Protein AF-A0A392M7L7-F1 (afdb_monomer_lite)

Secondary structure (DSSP, 8-state):
-PPPHHHHHHHHHHHHHHHH----PPTT--HHHHTT---GGGS---------------------------------------------------S--S---HHHHHHHHHHHHHHHHHHHHSTTB-PPPSSS-HHHHTTT----S-TTTS---TTTT--GGGGTSPP---TT--S-HHHHHHHHHHHHHHHHHHHHSTT-TTSPPTT-------SS--HHHHHHHHHHTTTS-----PPPTTTTSEEEEEEEEEE-TT--S--BTT--EEEEETTEEEEE-PEEEE--TT-SEEEE-SB--TTSEEEEEEEEE--PSP-EEEEEEEETTEEEEEEEEEEEEE-TT-EEE---B------

Radius of gyration: 28.31 Å; chains: 1; bounding box: 65×75×75 Å

InterPro domains:
  IPR007034 Ribosome biogenesis protein BMS1/TSR1, C-terminal [PF04950] (126-357)
  IPR007034 Ribosome biogenesis protein BMS1/TSR1, C-terminal [SM01362] (125-359)
  IPR039761 Ribosome biogenesis protein Bms1/Tsr1 [PTHR12858] (2-357)

Sequence (359 aa):
TWPTENELEKAAEDRKQKKIRKRKLPAGTSEYQAAWIINESDEEVSDSDNEDGMVLDEGDEFPGQEGNKYLDLDGDGASLRLGDSEDETDNESMMEVDTMTREKIEDELKELKEAHAADVEYPDEVDTPLDVPARERFAKYRGLKSFRNSSWDPKESLPQDYAKIFAFNQKNAKIFAYDNFKRIQKHVLAKALELDEEGREDCIPVGSYARLHIKEVPSAAASKLCTLAKTAPVTACGLLKHESKISVLHFSVKKHETYDAPIKSKEELIFHVGFRQFVGRPTFSSEFINTDKNKMERFLHAGRFSVASIYAPISFPPLPTIVLKRVGEDATVAAVGSLKTVDPARIILKRVILTGYRL

Organism: NCBI:txid97028

Foldseek 3Di:
DDDDPVVVVVVVVVVVVVVVPPDPDPPQDDPVNVVPDDDPVPPDDDDDDDDDDDDDDDDDDDDDDDDDDDDDDDDDDDDDDDDDDPDDDPDDDPDDPPDDDPVNVVVVLVVQVVVVVCCVVPPQEDEDDPPDPPCVVCVVDDDDPDQFPDDDFLPGPDDPVQVQADQLDDDDDPDDSFVSLVVVLVVQVVVVVVVQPPDDPVDDHPPDDDDDDDPDDDPVNVVVVVVVVVVHPDDDDDDIPQLQTKFKWKWWKAWDPVAPGKAFQQDWKWKDWAPDIDIGGWFKWDDDPNGLETETGGIRDHPDIIITIDIDRDDRDATKMWIWDDDDPDTDGGITTGTDDGHSSRHYDYDHDYDDDDD

Structure (mmCIF, N/CA/C/O backbone):
data_AF-A0A392M7L7-F1
#
_entry.id   AF-A0A392M7L7-F1
#
loop_
_atom_site.group_PDB
_atom_site.id
_atom_site.type_symbol
_atom_site.label_atom_id
_atom_site.label_alt_id
_atom_site.label_comp_id
_atom_site.label_asym_id
_atom_site.label_entity_id
_atom_site.label_seq_id
_atom_site.pdbx_PDB_ins_code
_atom_site.Cartn_x
_atom_site.Cartn_y
_atom_site.Cartn_z
_atom_site.occupancy
_atom_site.B_iso_or_equiv
_atom_site.auth_seq_id
_atom_site.auth_comp_id
_atom_site.auth_asym_id
_atom_site.auth_atom_id
_atom_site.pdbx_PDB_model_num
ATOM 1 N N . THR A 1 1 ? 35.016 52.971 -24.044 1.00 48.88 1 THR A N 1
ATOM 2 C CA . THR A 1 1 ? 34.161 53.666 -25.028 1.00 48.88 1 THR A CA 1
ATOM 3 C C . THR A 1 1 ? 32.741 53.222 -24.773 1.00 48.88 1 THR A C 1
ATOM 5 O O . THR A 1 1 ? 32.532 52.035 -24.566 1.00 48.88 1 THR A O 1
ATOM 8 N N . TRP A 1 2 ? 31.806 54.159 -24.626 1.00 45.81 2 TRP A N 1
ATOM 9 C CA . TRP A 1 2 ? 30.401 53.820 -24.379 1.00 45.81 2 TRP A CA 1
ATOM 10 C C . TRP A 1 2 ? 29.779 53.228 -25.655 1.00 45.81 2 TRP A C 1
ATOM 12 O O . TRP A 1 2 ? 30.145 53.698 -26.735 1.00 45.81 2 TRP A O 1
ATOM 22 N N . PRO A 1 3 ? 28.895 52.216 -25.551 1.00 54.84 3 PRO A N 1
ATOM 23 C CA . PRO A 1 3 ? 28.207 51.649 -26.707 1.00 54.84 3 PRO A CA 1
ATOM 24 C C . PRO A 1 3 ? 27.442 52.731 -27.463 1.00 54.84 3 PRO A C 1
ATOM 26 O O . PRO A 1 3 ? 26.844 53.621 -26.852 1.00 54.84 3 PRO A O 1
ATOM 29 N N . THR A 1 4 ? 27.486 52.669 -28.790 1.00 72.19 4 THR A N 1
ATOM 30 C CA . THR A 1 4 ? 26.772 53.635 -29.632 1.00 72.19 4 THR A CA 1
ATOM 31 C C . THR A 1 4 ? 25.267 53.360 -29.621 1.00 72.19 4 THR A C 1
ATOM 33 O O . THR A 1 4 ? 24.831 52.227 -29.428 1.00 72.19 4 THR A O 1
ATOM 36 N N . GLU A 1 5 ? 24.454 54.397 -29.826 1.00 65.12 5 GLU A N 1
ATOM 37 C CA . GLU A 1 5 ? 22.982 54.326 -29.785 1.00 65.12 5 GLU A CA 1
ATOM 38 C C . GLU A 1 5 ? 22.427 53.241 -30.735 1.00 65.12 5 GLU A C 1
ATOM 40 O O . GLU A 1 5 ? 21.548 52.469 -30.360 1.00 65.12 5 GLU A O 1
ATOM 45 N N . ASN A 1 6 ? 23.078 53.050 -31.887 1.00 66.00 6 ASN A N 1
ATOM 46 C CA . ASN A 1 6 ? 22.763 51.991 -32.852 1.00 66.00 6 ASN A CA 1
ATOM 47 C C . ASN A 1 6 ? 23.078 50.560 -32.360 1.00 66.00 6 ASN A C 1
ATOM 49 O O . ASN A 1 6 ? 22.462 49.599 -32.819 1.00 66.00 6 ASN A O 1
ATOM 53 N N . GLU A 1 7 ? 24.046 50.377 -31.458 1.00 64.50 7 GLU A N 1
ATOM 54 C CA . GLU A 1 7 ? 24.378 49.064 -30.876 1.00 64.50 7 GLU A CA 1
ATOM 55 C C . GLU A 1 7 ? 23.404 48.694 -29.750 1.00 64.50 7 GLU A C 1
ATOM 57 O O . GLU A 1 7 ? 23.044 47.526 -29.593 1.00 64.50 7 GLU A O 1
ATOM 62 N N . LEU A 1 8 ? 22.917 49.696 -29.010 1.00 64.56 8 LEU A N 1
ATOM 63 C CA . LEU A 1 8 ? 21.862 49.536 -28.008 1.00 64.56 8 LEU A CA 1
ATOM 64 C C . LEU A 1 8 ? 20.507 49.219 -28.652 1.00 64.56 8 LEU A C 1
ATOM 66 O O . LEU A 1 8 ? 19.776 48.369 -28.140 1.00 64.56 8 LEU A O 1
ATOM 70 N N . GLU A 1 9 ? 20.192 49.842 -29.788 1.00 68.31 9 GLU A N 1
ATOM 71 C CA . GLU A 1 9 ? 18.976 49.540 -30.549 1.00 68.31 9 GLU A CA 1
ATOM 72 C C . GLU A 1 9 ? 19.000 48.128 -31.139 1.00 68.31 9 GLU A C 1
ATOM 74 O O . GLU A 1 9 ? 18.032 47.389 -30.955 1.00 68.31 9 GLU A O 1
ATOM 79 N N . LYS A 1 10 ? 20.123 47.685 -31.723 1.00 66.00 10 LYS A N 1
ATOM 80 C CA . LYS A 1 10 ? 20.267 46.293 -32.190 1.00 66.00 10 LYS A CA 1
ATOM 81 C C . LYS A 1 10 ? 20.131 45.277 -31.057 1.00 66.00 10 LYS A C 1
ATOM 83 O O . LYS A 1 10 ? 19.403 44.299 -31.195 1.00 66.00 10 LYS A O 1
ATOM 88 N N . ALA A 1 11 ? 20.747 45.533 -29.902 1.00 60.03 11 ALA A N 1
ATOM 89 C CA . ALA A 1 11 ? 20.602 44.658 -28.740 1.00 60.03 11 ALA A CA 1
ATOM 90 C C . ALA A 1 11 ? 19.154 44.628 -28.206 1.00 60.03 11 ALA A C 1
ATOM 92 O O . ALA A 1 11 ? 18.680 43.591 -27.734 1.00 60.03 11 ALA A O 1
ATOM 93 N N . ALA A 1 12 ? 18.426 45.747 -28.288 1.00 65.31 12 ALA A N 1
ATOM 94 C CA . ALA A 1 12 ? 17.014 45.818 -27.921 1.00 65.31 12 ALA A CA 1
ATOM 95 C C . ALA A 1 12 ? 16.108 45.086 -28.928 1.00 65.31 12 ALA A C 1
ATOM 97 O O . ALA A 1 12 ? 15.133 44.447 -28.516 1.00 65.31 12 ALA A O 1
ATOM 98 N N . GLU A 1 13 ? 16.432 45.134 -30.221 1.00 60.62 13 GLU A N 1
ATOM 99 C CA . GLU A 1 13 ? 15.756 44.380 -31.281 1.00 60.62 13 GLU A CA 1
ATOM 100 C C . GLU A 1 13 ? 15.998 42.872 -31.154 1.00 60.62 13 GLU A C 1
ATOM 102 O O . GLU A 1 13 ? 15.030 42.109 -31.176 1.00 60.62 13 GLU A O 1
ATOM 107 N N . ASP A 1 14 ? 17.225 42.438 -30.867 1.00 58.38 14 ASP A N 1
ATOM 108 C CA . ASP A 1 14 ? 17.555 41.029 -30.606 1.00 58.38 14 ASP A CA 1
ATOM 109 C C . ASP A 1 14 ? 16.846 40.504 -29.348 1.00 58.38 14 ASP A C 1
ATOM 111 O O . ASP A 1 14 ? 16.335 39.378 -29.305 1.00 58.38 14 ASP A O 1
ATOM 115 N N . ARG A 1 15 ? 16.729 41.343 -28.310 1.00 54.50 15 ARG A N 1
ATOM 116 C CA . ARG A 1 15 ? 15.992 41.019 -27.078 1.00 54.50 15 ARG A CA 1
ATOM 117 C C . ARG A 1 15 ? 14.476 40.969 -27.312 1.00 54.50 15 ARG A C 1
ATOM 119 O O . ARG A 1 15 ? 13.785 40.191 -26.649 1.00 54.50 15 ARG A O 1
ATOM 126 N N . LYS A 1 16 ? 13.947 41.746 -28.266 1.00 54.78 16 LYS A N 1
ATOM 127 C CA . LYS A 1 16 ? 12.549 41.667 -28.729 1.00 54.78 16 LYS A CA 1
ATOM 128 C C . LYS A 1 16 ? 12.307 40.431 -29.599 1.00 54.78 16 LYS A C 1
ATOM 130 O O . LYS A 1 16 ? 11.315 39.745 -29.371 1.00 54.78 16 LYS A O 1
ATOM 135 N N . GLN A 1 17 ? 13.213 40.079 -30.510 1.00 49.31 17 GLN A N 1
ATOM 136 C CA . GLN A 1 17 ? 13.107 38.860 -31.322 1.00 49.31 17 GLN A CA 1
ATOM 137 C C . GLN A 1 17 ? 13.165 37.589 -30.461 1.00 49.31 17 GLN A C 1
ATOM 139 O O . GLN A 1 17 ? 12.336 36.693 -30.639 1.00 49.31 17 GLN A O 1
ATOM 144 N N . LYS A 1 18 ? 14.032 37.553 -29.437 1.00 52.06 18 LYS A N 1
ATOM 145 C CA . LYS A 1 18 ? 14.045 36.482 -28.421 1.00 52.06 18 LYS A CA 1
ATOM 146 C C . LYS A 1 18 ? 12.736 36.392 -27.620 1.00 52.06 18 LYS A C 1
ATOM 148 O O . LYS A 1 18 ? 12.330 35.293 -27.259 1.00 52.06 18 LYS A O 1
ATOM 153 N N . LYS A 1 19 ? 12.034 37.512 -27.383 1.00 46.69 19 LYS A N 1
ATOM 154 C CA . LYS A 1 19 ? 10.709 37.538 -26.722 1.00 46.69 19 LYS A CA 1
ATOM 155 C C . LYS A 1 19 ? 9.544 37.119 -27.633 1.00 46.69 19 LYS A C 1
ATOM 157 O O . LYS A 1 19 ? 8.517 36.679 -27.117 1.00 46.69 19 LYS A O 1
ATOM 162 N N . ILE A 1 20 ? 9.672 37.257 -28.957 1.00 44.16 20 ILE A N 1
ATOM 163 C CA . ILE A 1 20 ? 8.600 36.955 -29.928 1.00 44.16 20 ILE A CA 1
ATOM 164 C C . ILE A 1 20 ? 8.493 35.450 -30.223 1.00 44.16 20 ILE A C 1
ATOM 166 O O . ILE A 1 20 ? 7.400 34.964 -30.514 1.00 44.16 20 ILE A O 1
ATOM 170 N N . ARG A 1 21 ? 9.567 34.669 -30.054 1.00 46.50 21 ARG A N 1
ATOM 171 C CA . ARG A 1 21 ? 9.521 33.198 -30.155 1.00 46.50 21 ARG A CA 1
ATOM 172 C C . ARG A 1 21 ? 8.912 32.560 -28.894 1.00 46.50 21 ARG A C 1
ATOM 174 O O . ARG A 1 21 ? 9.563 31.801 -28.183 1.00 46.50 21 ARG A O 1
ATOM 181 N N . LYS A 1 22 ? 7.643 32.856 -28.593 1.00 48.59 22 LYS A N 1
ATOM 182 C CA . LYS A 1 22 ? 6.887 32.118 -27.570 1.00 48.59 22 LYS A CA 1
ATOM 183 C C . LYS A 1 22 ? 6.624 30.699 -28.080 1.00 48.59 22 LYS A C 1
ATOM 185 O O . LYS A 1 22 ? 5.824 30.492 -28.990 1.00 48.59 22 LYS A O 1
ATOM 190 N N . ARG A 1 23 ? 7.337 29.732 -27.499 1.00 59.12 23 ARG A N 1
ATOM 191 C CA . ARG A 1 23 ? 7.204 28.296 -27.774 1.00 59.12 23 ARG A CA 1
ATOM 192 C C . ARG A 1 23 ? 5.778 27.845 -27.432 1.00 59.12 23 ARG A C 1
ATOM 194 O O . ARG A 1 23 ? 5.319 28.065 -26.314 1.00 59.12 23 ARG A O 1
ATOM 201 N N . LYS A 1 24 ? 5.069 27.219 -28.378 1.00 54.34 24 LYS A N 1
ATOM 202 C CA . LYS A 1 24 ? 3.811 26.514 -28.084 1.00 54.34 24 LYS A CA 1
ATOM 203 C C . LYS A 1 24 ? 4.166 25.188 -27.421 1.00 54.34 24 LYS A C 1
ATOM 205 O O . LYS A 1 24 ? 4.469 24.217 -28.104 1.00 54.34 24 LYS A O 1
ATOM 210 N N . LEU A 1 25 ? 4.191 25.188 -26.096 1.00 62.94 25 LEU A N 1
ATOM 211 C CA . LEU A 1 25 ? 4.424 23.994 -25.296 1.00 62.94 25 LEU A CA 1
ATOM 212 C C . LEU A 1 25 ? 3.076 23.400 -24.854 1.00 62.94 25 LEU A C 1
ATOM 214 O O . LEU A 1 25 ? 2.139 24.161 -24.593 1.00 62.94 25 LEU A O 1
ATOM 218 N N . PRO A 1 26 ? 2.944 22.065 -24.780 1.00 69.19 26 PRO A N 1
ATOM 219 C CA . PRO A 1 26 ? 1.741 21.429 -24.254 1.00 69.19 26 PRO A CA 1
ATOM 220 C C . PRO A 1 26 ? 1.508 21.825 -22.789 1.00 69.19 26 PRO A C 1
ATOM 222 O O . PRO A 1 26 ? 2.457 21.986 -22.017 1.00 69.19 26 PRO A O 1
ATOM 225 N N . ALA A 1 27 ? 0.242 21.992 -22.400 1.00 61.66 27 ALA A N 1
ATOM 226 C CA . ALA A 1 27 ? -0.122 22.441 -21.057 1.00 61.66 27 ALA A CA 1
ATOM 227 C C . ALA A 1 27 ? 0.464 21.510 -19.977 1.00 61.66 27 ALA A C 1
ATOM 229 O O . ALA A 1 27 ? 0.294 20.295 -20.040 1.00 61.66 27 ALA A O 1
ATOM 230 N N . GLY A 1 28 ? 1.150 22.088 -18.985 1.00 70.69 28 GLY A N 1
ATOM 231 C CA . GLY A 1 28 ? 1.755 21.345 -17.872 1.00 70.69 28 GLY A CA 1
ATOM 232 C C . GLY A 1 28 ? 3.233 20.972 -18.036 1.00 70.69 28 GLY A C 1
ATOM 233 O O . GLY A 1 28 ? 3.742 20.217 -17.211 1.00 70.69 28 GLY A O 1
ATOM 234 N N . THR A 1 29 ? 3.935 21.491 -19.050 1.00 74.31 29 THR A N 1
ATOM 235 C CA . THR A 1 29 ? 5.387 21.281 -19.190 1.00 74.31 29 THR A CA 1
ATOM 236 C C . THR A 1 29 ? 6.195 22.183 -18.250 1.00 74.31 29 THR A C 1
ATOM 238 O O . THR A 1 29 ? 5.968 23.391 -18.190 1.00 74.31 29 THR A O 1
ATOM 241 N N . SER A 1 30 ? 7.147 21.603 -17.511 1.00 67.00 30 SER A N 1
ATOM 242 C CA . SER A 1 30 ? 8.070 22.347 -16.637 1.00 67.00 30 SER A CA 1
ATOM 243 C C . SER A 1 30 ? 9.198 23.024 -17.432 1.00 67.00 30 SER A C 1
ATOM 245 O O . SER A 1 30 ? 9.521 22.607 -18.544 1.00 67.00 30 SER A O 1
ATOM 247 N N . GLU A 1 31 ? 9.837 24.063 -16.873 1.00 59.41 31 GLU A N 1
ATOM 248 C CA . GLU A 1 31 ? 10.917 24.815 -17.552 1.00 59.41 31 GLU A CA 1
ATOM 249 C C . GLU A 1 31 ? 12.078 23.916 -18.001 1.00 59.41 31 GLU A C 1
ATOM 251 O O . GLU A 1 31 ? 12.659 24.117 -19.066 1.00 59.41 31 GLU A O 1
ATOM 256 N N . TYR A 1 32 ? 12.370 22.868 -17.228 1.00 54.34 32 TYR A N 1
ATOM 257 C CA . TYR A 1 32 ? 13.373 21.877 -17.594 1.00 54.34 32 TYR A CA 1
ATOM 258 C C . TYR A 1 32 ? 12.916 21.005 -18.770 1.00 54.34 32 TYR A C 1
ATOM 260 O O . TYR A 1 32 ? 13.699 20.762 -19.678 1.00 54.34 32 TYR A O 1
ATOM 268 N N . GLN A 1 33 ? 11.651 20.572 -18.812 1.00 56.44 33 GLN A N 1
ATOM 269 C CA . GLN A 1 33 ? 11.105 19.814 -19.950 1.00 56.44 33 GLN A CA 1
ATOM 270 C C . GLN A 1 33 ? 11.115 20.648 -21.237 1.00 56.44 33 GLN A C 1
ATOM 272 O O . GLN A 1 33 ? 11.433 20.138 -22.309 1.00 56.44 33 GLN A O 1
ATOM 277 N N . ALA A 1 34 ? 10.853 21.949 -21.116 1.00 75.81 34 ALA A N 1
ATOM 278 C CA . ALA A 1 34 ? 10.911 22.891 -22.226 1.00 75.81 34 ALA A CA 1
ATOM 279 C C . ALA A 1 34 ? 12.323 23.069 -22.816 1.00 75.81 34 ALA A C 1
ATOM 281 O O . ALA A 1 34 ? 12.444 23.509 -23.960 1.00 75.81 34 ALA A O 1
ATOM 282 N N . ALA A 1 35 ? 13.380 22.740 -22.064 1.00 69.00 35 ALA A N 1
ATOM 283 C CA . ALA A 1 35 ? 14.766 22.839 -22.522 1.00 69.00 35 ALA A CA 1
ATOM 284 C C . ALA A 1 35 ? 15.194 21.684 -23.449 1.00 69.00 35 ALA A C 1
ATOM 286 O O . ALA A 1 35 ? 16.170 21.830 -24.175 1.00 69.00 35 ALA A O 1
ATOM 287 N N . TRP A 1 36 ? 14.464 20.562 -23.452 1.00 57.53 36 TRP A N 1
ATOM 288 C CA . TRP A 1 36 ? 14.792 19.369 -24.250 1.00 57.53 36 TRP A CA 1
ATOM 289 C C . TRP A 1 36 ? 13.949 19.217 -25.524 1.00 57.53 36 TRP A C 1
ATOM 291 O O . TRP A 1 36 ? 14.221 18.337 -26.338 1.00 57.53 36 TRP A O 1
ATOM 301 N N . ILE A 1 37 ? 12.926 20.054 -25.711 1.00 65.88 37 ILE A N 1
ATOM 302 C CA . ILE A 1 37 ? 12.112 20.067 -26.930 1.00 65.88 37 ILE A CA 1
ATOM 303 C C . ILE A 1 37 ? 12.824 20.955 -27.956 1.00 65.88 37 ILE A C 1
ATOM 305 O O . ILE A 1 37 ? 12.689 22.178 -27.925 1.00 65.88 37 ILE A O 1
ATOM 309 N N . ILE A 1 38 ? 13.607 20.327 -28.832 1.00 50.44 38 ILE A N 1
ATOM 310 C CA . ILE A 1 38 ? 14.283 20.975 -29.963 1.00 50.44 38 ILE A CA 1
ATOM 311 C C . ILE A 1 38 ? 13.301 20.994 -31.142 1.00 50.44 38 ILE A C 1
ATOM 313 O O . ILE A 1 38 ? 12.819 19.939 -31.557 1.00 50.44 38 ILE A O 1
ATOM 317 N N . ASN A 1 39 ? 12.985 22.179 -31.668 1.00 47.97 39 ASN A N 1
ATOM 318 C CA . ASN A 1 39 ? 12.252 22.321 -32.932 1.00 47.97 39 ASN A CA 1
ATOM 319 C C . ASN A 1 39 ? 13.252 22.467 -34.090 1.00 47.97 39 ASN A C 1
ATOM 321 O O . ASN A 1 39 ? 14.328 23.020 -33.893 1.00 47.97 39 ASN A O 1
ATOM 325 N N . GLU A 1 40 ? 12.867 22.078 -35.310 1.00 41.78 40 GLU A N 1
ATOM 326 C CA . GLU A 1 40 ? 13.677 22.188 -36.549 1.00 41.78 40 GLU A CA 1
ATOM 327 C C . GLU A 1 40 ? 14.198 23.612 -36.860 1.00 41.78 40 GLU A C 1
ATOM 329 O O . GLU A 1 40 ? 15.028 23.797 -37.740 1.00 41.78 40 GLU A O 1
ATOM 334 N N . SER A 1 41 ? 13.752 24.641 -36.132 1.00 43.66 41 SER A N 1
ATOM 335 C CA . SER A 1 41 ? 14.260 26.016 -36.226 1.00 43.66 41 SER A CA 1
ATOM 336 C C . SER A 1 41 ? 15.486 26.319 -35.348 1.00 43.66 41 SER A C 1
ATOM 338 O O . SER A 1 41 ? 15.917 27.473 -35.315 1.00 43.66 41 SER A O 1
ATOM 340 N N . ASP A 1 42 ? 15.985 25.341 -34.586 1.00 47.00 42 ASP A N 1
ATOM 341 C CA . ASP A 1 42 ? 17.114 25.488 -33.651 1.00 47.00 42 ASP A CA 1
ATOM 342 C C . ASP A 1 42 ? 18.458 24.981 -34.233 1.00 47.00 42 ASP A C 1
ATOM 344 O O . ASP A 1 42 ? 19.450 24.929 -33.513 1.00 47.00 42 ASP A O 1
ATOM 348 N N . GLU A 1 43 ? 18.537 24.656 -35.533 1.00 38.81 43 GLU A N 1
ATOM 349 C CA . GLU A 1 43 ? 19.782 24.191 -36.186 1.00 38.81 43 GLU A CA 1
ATOM 350 C C . GLU A 1 43 ? 20.829 25.290 -36.474 1.00 38.81 43 GLU A C 1
ATOM 352 O O . GLU A 1 43 ? 21.912 24.992 -36.970 1.00 38.81 43 GLU A O 1
ATOM 357 N N . GLU A 1 44 ? 20.580 26.553 -36.119 1.00 40.44 44 GLU A N 1
ATOM 358 C CA . GLU A 1 44 ? 21.534 27.642 -36.366 1.00 40.44 44 GLU A CA 1
ATOM 359 C C . GLU A 1 44 ? 21.859 28.446 -35.103 1.00 40.44 44 GLU A C 1
ATOM 361 O O . GLU A 1 44 ? 21.492 29.614 -34.994 1.00 40.44 44 GLU A O 1
ATOM 366 N N . VAL A 1 45 ? 22.594 27.867 -34.146 1.00 37.09 45 VAL A N 1
ATOM 367 C CA . VAL A 1 45 ? 23.399 28.700 -33.234 1.00 37.09 45 VAL A CA 1
ATOM 368 C C . VAL A 1 45 ? 24.718 28.016 -32.871 1.00 37.09 45 VAL A C 1
ATOM 370 O O . VAL A 1 45 ? 24.754 27.010 -32.172 1.00 37.09 45 VAL A O 1
ATOM 373 N N . SER A 1 46 ? 25.799 28.610 -33.374 1.00 31.56 46 SER A N 1
ATOM 374 C CA . SER A 1 46 ? 27.203 28.346 -33.049 1.00 31.56 46 SER A CA 1
ATOM 375 C C . SER A 1 46 ? 27.492 28.467 -31.549 1.00 31.56 46 SER A C 1
ATOM 377 O O . SER A 1 46 ? 27.068 29.437 -30.919 1.00 31.56 46 SER A O 1
ATOM 379 N N . ASP A 1 47 ? 28.306 27.542 -31.031 1.00 36.97 47 ASP A N 1
ATOM 380 C CA . ASP A 1 47 ? 28.945 27.594 -29.711 1.00 36.97 47 ASP A CA 1
ATOM 381 C C . ASP A 1 47 ? 29.724 28.904 -29.506 1.00 36.97 47 ASP A C 1
ATOM 383 O O . ASP A 1 47 ? 30.562 29.283 -30.328 1.00 36.97 47 ASP A O 1
ATOM 387 N N . SER A 1 48 ? 29.483 29.563 -28.372 1.00 29.09 48 SER A N 1
ATOM 388 C CA . SER A 1 48 ? 30.456 30.435 -27.712 1.00 29.09 48 SER A CA 1
ATOM 389 C C . SER A 1 48 ? 30.119 30.518 -26.227 1.00 29.09 48 SER A C 1
ATOM 391 O O . SER A 1 48 ? 29.122 31.127 -25.836 1.00 29.09 48 SER A O 1
ATOM 393 N N . ASP A 1 49 ? 30.992 29.931 -25.415 1.00 33.59 49 ASP A N 1
ATOM 394 C CA . ASP A 1 49 ? 31.050 30.088 -23.965 1.00 33.59 49 ASP A CA 1
ATOM 395 C C . ASP A 1 49 ? 31.149 31.570 -23.559 1.00 33.59 49 ASP A C 1
ATOM 397 O O . ASP A 1 49 ? 31.861 32.339 -24.212 1.00 33.59 49 ASP A O 1
ATOM 401 N N . ASN A 1 50 ? 30.468 31.963 -22.471 1.00 30.47 50 ASN A N 1
ATOM 402 C CA . ASN A 1 50 ? 30.997 32.893 -21.463 1.00 30.47 50 ASN A CA 1
ATOM 403 C C . ASN A 1 50 ? 30.127 32.965 -20.192 1.00 30.47 50 ASN A C 1
ATOM 405 O O . ASN A 1 50 ? 28.903 32.843 -20.224 1.00 30.47 50 ASN A O 1
ATOM 409 N N . GLU A 1 51 ? 30.842 33.159 -19.086 1.00 30.50 51 GLU A N 1
ATOM 410 C CA . GLU A 1 51 ? 30.489 33.038 -17.670 1.00 30.50 51 GLU A CA 1
ATOM 411 C C . GLU A 1 51 ? 29.546 34.125 -17.098 1.00 30.50 51 GLU A C 1
ATOM 413 O O . GLU A 1 51 ? 29.540 35.271 -17.540 1.00 30.50 51 GLU A O 1
ATOM 418 N N . ASP A 1 52 ? 28.815 33.712 -16.051 1.00 30.64 52 ASP A N 1
ATOM 419 C CA . ASP A 1 52 ? 28.375 34.404 -14.823 1.00 30.64 52 ASP A CA 1
ATOM 420 C C . ASP A 1 52 ? 27.717 35.805 -14.809 1.00 30.64 52 ASP A C 1
ATOM 422 O O . ASP A 1 52 ? 28.234 36.809 -15.291 1.00 30.64 52 ASP A O 1
ATOM 426 N N . GLY A 1 53 ? 26.621 35.897 -14.031 1.00 28.48 53 GLY A N 1
ATOM 427 C CA . GLY A 1 53 ? 26.126 37.160 -13.463 1.00 28.48 53 GLY A CA 1
ATOM 428 C C . GLY A 1 53 ? 24.679 37.136 -12.947 1.00 28.48 53 GLY A C 1
ATOM 429 O O . GLY A 1 53 ? 23.764 37.544 -13.655 1.00 28.48 53 GLY A O 1
ATOM 430 N N . MET A 1 54 ? 24.460 36.705 -11.698 1.00 37.38 54 MET A N 1
ATOM 431 C CA . MET A 1 54 ? 23.186 36.866 -10.969 1.00 37.38 54 MET A CA 1
ATOM 432 C C . MET A 1 54 ? 22.895 38.336 -10.616 1.00 37.38 54 MET A C 1
ATOM 434 O O . MET A 1 54 ? 23.750 38.956 -9.991 1.00 37.38 54 MET A O 1
ATOM 438 N N . VAL A 1 55 ? 21.667 38.833 -10.848 1.00 31.22 55 VAL A N 1
ATOM 439 C CA . VAL A 1 55 ? 21.035 39.917 -10.055 1.00 31.22 55 VAL A CA 1
ATOM 440 C C . VAL A 1 55 ? 19.503 39.755 -10.046 1.00 31.22 55 VAL A C 1
ATOM 442 O O . VAL A 1 55 ? 18.903 39.403 -11.060 1.00 31.22 55 VAL A O 1
ATOM 445 N N . LEU A 1 56 ? 18.902 39.990 -8.877 1.00 27.88 56 LEU A N 1
ATOM 446 C CA . LEU A 1 56 ? 17.477 39.898 -8.541 1.00 27.88 56 LEU A CA 1
ATOM 447 C C . LEU A 1 56 ? 16.682 41.182 -8.883 1.00 27.88 56 LEU A C 1
ATOM 449 O O . LEU A 1 56 ? 17.218 42.281 -8.781 1.00 27.88 56 LEU A O 1
ATOM 453 N N . ASP A 1 57 ? 15.382 40.976 -9.124 1.00 28.42 57 ASP A N 1
ATOM 454 C CA . ASP A 1 57 ? 14.222 41.666 -8.512 1.00 28.42 57 ASP A CA 1
ATOM 455 C C . ASP A 1 57 ? 13.276 42.575 -9.336 1.00 28.42 57 ASP A C 1
ATOM 457 O O . ASP A 1 57 ? 13.684 43.382 -10.166 1.00 28.42 57 ASP A O 1
ATOM 461 N N . GLU A 1 58 ? 11.998 42.395 -8.965 1.00 27.66 58 GLU A N 1
ATOM 462 C CA . GLU A 1 58 ? 10.808 43.263 -8.967 1.00 27.66 58 GLU A CA 1
ATOM 463 C C . GLU A 1 58 ? 10.079 43.701 -10.257 1.00 27.66 58 GLU A C 1
ATOM 465 O O . GLU A 1 58 ? 10.621 44.353 -11.148 1.00 27.66 58 GLU A O 1
ATOM 470 N N . GLY A 1 59 ? 8.757 43.440 -10.266 1.00 26.03 59 GLY A N 1
ATOM 471 C CA . GLY A 1 59 ? 7.769 44.206 -11.039 1.00 26.03 59 GLY A CA 1
ATOM 472 C C . GLY A 1 59 ? 6.647 43.387 -11.682 1.00 26.03 59 GLY A C 1
ATOM 473 O O . GLY A 1 59 ? 6.650 43.194 -12.895 1.00 26.03 59 GLY A O 1
ATOM 474 N N . ASP A 1 60 ? 5.686 42.932 -10.875 1.00 29.39 60 ASP A N 1
ATOM 475 C CA . ASP A 1 60 ? 4.377 42.430 -11.317 1.00 29.39 60 ASP A CA 1
ATOM 476 C C . ASP A 1 60 ? 3.557 43.555 -11.977 1.00 29.39 60 ASP A C 1
ATOM 478 O O . ASP A 1 60 ? 3.384 44.611 -11.372 1.00 29.39 60 ASP A O 1
ATOM 482 N N . GLU A 1 61 ? 2.974 43.313 -13.158 1.00 25.11 61 GLU A N 1
ATOM 483 C CA . GLU A 1 61 ? 1.768 44.031 -13.600 1.00 25.11 61 GLU A CA 1
ATOM 484 C C . GLU A 1 61 ? 1.004 43.241 -14.683 1.00 25.11 61 GLU A C 1
ATOM 486 O O . GLU A 1 61 ? 1.418 43.121 -15.838 1.00 25.11 61 GLU A O 1
ATOM 491 N N . PHE A 1 62 ? -0.142 42.680 -14.286 1.00 28.27 62 PHE A N 1
ATOM 492 C CA . PHE A 1 62 ? -1.186 42.164 -15.174 1.00 28.27 62 PHE A CA 1
ATOM 493 C C . PHE A 1 62 ? -2.089 43.314 -15.642 1.00 28.27 62 PHE A C 1
ATOM 495 O O . PHE A 1 62 ? -2.464 44.167 -14.837 1.00 28.27 62 PHE A O 1
ATOM 502 N N . PRO A 1 63 ? -2.611 43.233 -16.876 1.00 30.42 63 PRO A N 1
ATOM 503 C CA . PRO A 1 63 ? -4.050 43.425 -17.023 1.00 30.42 63 PRO A CA 1
ATOM 504 C C . PRO A 1 63 ? -4.684 42.326 -17.883 1.00 30.42 63 PRO A C 1
ATOM 506 O O . PRO A 1 63 ? -4.126 41.873 -18.883 1.00 30.42 63 PRO A O 1
ATOM 509 N N . GLY A 1 64 ? -5.859 41.869 -17.448 1.00 25.81 64 GLY A N 1
ATOM 510 C CA . GLY A 1 64 ? -6.625 40.817 -18.105 1.00 25.81 64 GLY A CA 1
ATOM 511 C C . GLY A 1 64 ? -7.524 41.313 -19.233 1.00 25.81 64 GLY A C 1
ATOM 512 O O . GLY A 1 64 ? -7.758 42.509 -19.370 1.00 25.81 64 GLY A O 1
ATOM 513 N N . GLN A 1 65 ? -8.091 40.365 -19.985 1.00 27.80 65 GLN A N 1
ATOM 514 C CA . GLN A 1 65 ? -9.443 40.494 -20.525 1.00 27.80 65 GLN A CA 1
ATOM 515 C C . GLN A 1 65 ? -10.027 39.137 -20.946 1.00 27.80 65 GLN A C 1
ATOM 517 O O . GLN A 1 65 ? -9.328 38.253 -21.435 1.00 27.80 65 GLN A O 1
ATOM 522 N N . GLU A 1 66 ? -11.325 39.015 -20.690 1.00 26.61 66 GLU A N 1
ATOM 523 C CA . GLU A 1 66 ? -12.227 37.875 -20.850 1.00 26.61 66 GLU A CA 1
ATOM 524 C C . GLU A 1 66 ? -12.468 37.449 -22.310 1.00 26.61 66 GLU A C 1
ATOM 526 O O . GLU A 1 66 ? -12.323 38.240 -23.241 1.00 26.61 66 GLU A O 1
ATOM 531 N N . GLY A 1 67 ? -12.951 36.215 -22.503 1.00 25.55 67 GLY A N 1
ATOM 532 C CA . GLY A 1 67 ? -13.457 35.764 -23.801 1.00 25.55 67 GLY A CA 1
ATOM 533 C C . GLY A 1 67 ? -13.939 34.315 -23.824 1.00 25.55 67 GLY A C 1
ATOM 534 O O . GLY A 1 67 ? -13.304 33.458 -24.426 1.00 25.55 67 GLY A O 1
ATOM 535 N N . ASN A 1 68 ? -15.067 34.049 -23.168 1.00 27.19 68 ASN A N 1
ATOM 536 C CA . ASN A 1 68 ? -15.784 32.772 -23.165 1.00 27.19 68 ASN A CA 1
ATOM 537 C C . ASN A 1 68 ? -16.496 32.539 -24.518 1.00 27.19 68 ASN A C 1
ATOM 539 O O . ASN A 1 68 ? -17.253 33.413 -24.942 1.00 27.19 68 ASN A O 1
ATOM 543 N N . LYS A 1 69 ? -16.318 31.382 -25.176 1.00 26.05 69 LYS A N 1
ATOM 544 C CA . LYS A 1 69 ? -17.194 30.930 -26.279 1.00 26.05 69 LYS A CA 1
ATOM 545 C C . LYS A 1 69 ? -17.285 29.399 -26.353 1.00 26.05 69 LYS A C 1
ATOM 547 O O . LYS A 1 69 ? -16.338 28.728 -26.745 1.00 26.05 69 LYS A O 1
ATOM 552 N N . TYR A 1 70 ? -18.467 28.910 -25.983 1.00 27.20 70 TYR A N 1
ATOM 553 C CA . TYR A 1 70 ? -19.034 27.600 -26.308 1.00 27.20 70 TYR A CA 1
ATOM 554 C C . TYR A 1 70 ? -19.276 27.473 -27.817 1.00 27.20 70 TYR A C 1
ATOM 556 O O . TYR A 1 70 ? -19.711 28.452 -28.424 1.00 27.20 70 TYR A O 1
ATOM 564 N N . LEU A 1 71 ? -19.086 26.275 -28.377 1.00 27.86 71 LEU A N 1
ATOM 565 C CA . LEU A 1 71 ? -19.740 25.811 -29.605 1.00 27.86 71 LEU A CA 1
ATOM 566 C C . LEU A 1 71 ? -19.870 24.277 -29.566 1.00 27.86 71 LEU A C 1
ATOM 568 O O . LEU A 1 71 ? -18.873 23.563 -29.659 1.00 27.86 71 LEU A O 1
ATOM 572 N N . ASP A 1 72 ? -21.115 23.827 -29.414 1.00 25.48 72 ASP A N 1
ATOM 573 C CA . ASP A 1 72 ? -21.627 22.487 -29.722 1.00 25.48 72 ASP A CA 1
ATOM 574 C C . ASP A 1 72 ? -21.590 22.230 -31.236 1.00 25.48 72 ASP A C 1
ATOM 576 O O . ASP A 1 72 ? -21.878 23.159 -31.989 1.00 25.48 72 ASP A O 1
ATOM 580 N N . LEU A 1 73 ? -21.335 20.989 -31.674 1.00 28.70 73 LEU A N 1
ATOM 581 C CA . LEU A 1 73 ? -21.762 20.456 -32.980 1.00 28.70 73 LEU A CA 1
ATOM 582 C C . LEU A 1 73 ? -21.798 18.909 -32.953 1.00 28.70 73 LEU A C 1
ATOM 584 O O . LEU A 1 73 ? -20.764 18.257 -32.817 1.00 28.70 73 LEU A O 1
ATOM 588 N N . ASP A 1 74 ? -23.008 18.363 -33.105 1.00 26.66 74 ASP A N 1
ATOM 589 C CA . ASP A 1 74 ? -23.363 16.952 -33.337 1.00 26.66 74 ASP A CA 1
ATOM 590 C C . ASP A 1 74 ? -22.984 16.455 -34.751 1.00 26.66 74 ASP A C 1
ATOM 592 O O . ASP A 1 74 ? -22.982 17.245 -35.700 1.00 26.66 74 ASP A O 1
ATOM 596 N N . GLY A 1 75 ? -22.803 15.131 -34.927 1.00 27.55 75 GLY A N 1
ATOM 597 C CA . GLY A 1 75 ? -22.918 14.492 -36.254 1.00 27.55 75 GLY A CA 1
ATOM 598 C C . GLY A 1 75 ? -22.254 13.120 -36.487 1.00 27.55 75 GLY A C 1
ATOM 599 O O . GLY A 1 75 ? -21.221 13.064 -37.138 1.00 27.55 75 GLY A O 1
ATOM 600 N N . ASP A 1 76 ? -22.894 12.054 -35.989 1.00 26.62 76 ASP A N 1
ATOM 601 C CA . ASP A 1 76 ? -23.183 10.723 -36.592 1.00 26.62 76 ASP A CA 1
ATOM 602 C C . ASP A 1 76 ? -22.170 9.929 -37.480 1.00 26.62 76 ASP A C 1
ATOM 604 O O . ASP A 1 76 ? -21.692 10.405 -38.506 1.00 26.62 76 ASP A O 1
ATOM 608 N N . GLY A 1 77 ? -22.028 8.621 -37.176 1.00 27.16 77 GLY A N 1
ATOM 609 C CA . GLY A 1 77 ? -22.104 7.554 -38.196 1.00 27.16 77 GLY A CA 1
ATOM 610 C C . GLY A 1 77 ? -20.864 6.713 -38.585 1.00 27.16 77 GLY A C 1
ATOM 611 O O . GLY A 1 77 ? -20.142 7.066 -39.508 1.00 27.16 77 GLY A O 1
ATOM 612 N N . ALA A 1 78 ? -20.800 5.483 -38.037 1.00 25.98 78 ALA A N 1
ATOM 613 C CA . ALA A 1 78 ? -20.348 4.208 -38.659 1.00 25.98 78 ALA A CA 1
ATOM 614 C C . ALA A 1 78 ? -18.878 3.681 -38.553 1.00 25.98 78 ALA A C 1
ATOM 616 O O . ALA A 1 78 ? -18.002 4.011 -39.338 1.00 25.98 78 ALA A O 1
ATOM 617 N N . SER A 1 79 ? -18.703 2.688 -37.658 1.00 27.11 79 SER A N 1
ATOM 618 C CA . SER A 1 79 ? -18.222 1.291 -37.864 1.00 27.11 79 SER A CA 1
ATOM 619 C C . SER A 1 79 ? -16.973 0.961 -38.729 1.00 27.11 79 SER A C 1
ATOM 621 O O . SER A 1 79 ? -17.069 0.941 -39.952 1.00 27.11 79 SER A O 1
ATOM 623 N N . LEU A 1 80 ? -15.865 0.513 -38.091 1.00 26.30 80 LEU A N 1
ATOM 624 C CA . LEU A 1 80 ? -15.253 -0.851 -38.158 1.00 26.30 80 LEU A CA 1
ATOM 625 C C . LEU A 1 80 ? -13.730 -0.893 -37.809 1.00 26.30 80 LEU A C 1
ATOM 627 O O . LEU A 1 80 ? -12.897 -0.495 -38.609 1.00 26.30 80 LEU A O 1
ATOM 631 N N . ARG A 1 81 ? -13.418 -1.552 -36.674 1.00 27.45 81 ARG A N 1
ATOM 632 C CA . ARG A 1 81 ? -12.332 -2.533 -36.371 1.00 27.45 81 ARG A CA 1
ATOM 633 C C . ARG A 1 81 ? -10.815 -2.189 -36.351 1.00 27.45 81 ARG A C 1
ATOM 635 O O . ARG A 1 81 ? -10.202 -1.965 -37.382 1.00 27.45 81 ARG A O 1
ATOM 642 N N . LEU A 1 82 ? -10.249 -2.509 -35.167 1.00 35.00 82 LEU A N 1
ATOM 643 C CA . LEU A 1 82 ? -8.966 -3.178 -34.828 1.00 35.00 82 LEU A CA 1
ATOM 644 C C . LEU A 1 82 ? -7.634 -2.455 -35.117 1.00 35.00 82 LEU A C 1
ATOM 646 O O . LEU A 1 82 ? -7.091 -2.548 -36.211 1.00 35.00 82 LEU A O 1
ATOM 650 N N . GLY A 1 83 ? -7.048 -1.880 -34.060 1.00 28.12 83 GLY A N 1
ATOM 651 C CA . GLY A 1 83 ? -5.646 -1.459 -33.984 1.00 28.12 83 GLY A CA 1
ATOM 652 C C . GLY A 1 83 ? -5.345 -0.829 -32.621 1.00 28.12 83 GLY A C 1
ATOM 653 O O . GLY A 1 83 ? -6.094 0.026 -32.170 1.00 28.12 83 GLY A O 1
ATOM 654 N N . ASP A 1 84 ? -4.305 -1.317 -31.956 1.00 42.22 84 ASP A N 1
ATOM 655 C CA . ASP A 1 84 ? -3.862 -1.016 -30.589 1.00 42.22 84 ASP A CA 1
ATOM 656 C C . ASP A 1 84 ? -3.621 0.493 -30.349 1.00 42.22 84 ASP A C 1
ATOM 658 O O . ASP A 1 84 ? -2.650 1.067 -30.842 1.00 42.22 84 ASP A O 1
ATOM 662 N N . SER A 1 85 ? -4.518 1.155 -29.609 1.00 29.59 85 SER A N 1
ATOM 663 C CA . SER A 1 85 ? -4.389 2.568 -29.227 1.00 29.59 85 SER A CA 1
ATOM 664 C C . SER A 1 85 ? -4.667 2.752 -27.735 1.00 29.59 85 SER A C 1
ATOM 666 O O . SER A 1 85 ? -5.815 2.732 -27.288 1.00 29.59 85 SER A O 1
ATOM 668 N N . GLU A 1 86 ? -3.599 2.942 -26.963 1.00 43.16 86 GLU A N 1
ATOM 669 C CA . GLU A 1 86 ? -3.636 3.359 -25.561 1.00 43.16 86 GLU A CA 1
ATOM 670 C C . GLU A 1 86 ? -3.993 4.857 -25.478 1.00 43.16 86 GLU A C 1
ATOM 672 O O . GLU A 1 86 ? -3.106 5.699 -25.332 1.00 43.16 86 GLU A O 1
ATOM 677 N N . ASP A 1 87 ? -5.280 5.200 -25.582 1.00 33.78 87 ASP A N 1
ATOM 678 C CA . ASP A 1 87 ? -5.780 6.531 -25.222 1.00 33.78 87 ASP A CA 1
ATOM 679 C C . ASP A 1 87 ? -6.733 6.407 -24.027 1.00 33.78 87 ASP A C 1
ATOM 681 O O . ASP A 1 87 ? -7.770 5.743 -24.079 1.00 33.78 87 ASP A O 1
ATOM 685 N N . GLU A 1 88 ? -6.329 6.993 -22.900 1.00 48.69 88 GLU A N 1
ATOM 686 C CA . GLU A 1 88 ? -7.089 6.945 -21.658 1.00 48.69 88 GLU A CA 1
ATOM 687 C C . GLU A 1 88 ? -8.292 7.885 -21.732 1.00 48.69 88 GLU A C 1
ATOM 689 O O . GLU A 1 88 ? -8.195 9.090 -21.498 1.00 48.69 88 GLU A O 1
ATOM 694 N N . THR A 1 89 ? -9.451 7.291 -21.992 1.00 31.47 89 THR A N 1
ATOM 695 C CA . THR A 1 89 ? -10.752 7.814 -21.575 1.00 31.47 89 THR A CA 1
ATOM 696 C C . THR A 1 89 ? -11.421 6.777 -20.676 1.00 31.47 89 THR A C 1
ATOM 698 O O . THR A 1 89 ? -12.123 5.875 -21.120 1.00 31.47 89 THR A O 1
ATOM 701 N N . ASP A 1 90 ? -11.172 6.905 -19.370 1.00 41.50 90 ASP A N 1
ATOM 702 C CA . ASP A 1 90 ? -11.893 6.203 -18.303 1.00 41.50 90 ASP A CA 1
ATOM 703 C C . ASP A 1 90 ? -13.341 6.723 -18.236 1.00 41.50 90 ASP A C 1
ATOM 705 O O . ASP A 1 90 ? -13.672 7.557 -17.393 1.00 41.50 90 ASP A O 1
ATOM 709 N N . ASN A 1 91 ? -14.208 6.284 -19.156 1.00 37.59 91 ASN A N 1
ATOM 710 C CA . ASN A 1 91 ? -15.661 6.354 -18.977 1.00 37.59 91 ASN A CA 1
ATOM 711 C C . ASN A 1 91 ? -16.426 5.508 -20.014 1.00 37.59 91 ASN A C 1
ATOM 713 O O . ASN A 1 91 ? -17.084 6.063 -20.878 1.00 37.59 91 ASN A O 1
ATOM 717 N N . GLU A 1 92 ? -16.327 4.175 -19.935 1.00 32.97 92 GLU A N 1
ATOM 718 C CA . GLU A 1 92 ? -17.392 3.207 -20.294 1.00 32.97 92 GLU A CA 1
ATOM 719 C C . GLU A 1 92 ? -16.850 1.765 -20.265 1.00 32.97 92 GLU A C 1
ATOM 721 O O . GLU A 1 92 ? -16.477 1.174 -21.270 1.00 32.97 92 GLU A O 1
ATOM 726 N N . SER A 1 93 ? -16.817 1.152 -19.082 1.00 37.47 93 SER A N 1
ATOM 727 C CA . SER A 1 93 ? -16.847 -0.316 -18.968 1.00 37.47 93 SER A CA 1
ATOM 728 C C . SER A 1 93 ? -17.575 -0.718 -17.691 1.00 37.47 93 SER A C 1
ATOM 730 O O . SER A 1 93 ? -17.054 -1.365 -16.789 1.00 37.47 93 SER A O 1
ATOM 732 N N . MET A 1 94 ? -18.832 -0.286 -17.608 1.00 37.25 94 MET A N 1
ATOM 733 C CA . MET A 1 94 ? -19.775 -0.729 -16.583 1.00 37.25 94 MET A CA 1
ATOM 734 C C . MET A 1 94 ? -20.710 -1.821 -17.136 1.00 37.25 94 MET A C 1
ATOM 736 O O . MET A 1 94 ? -21.902 -1.826 -16.843 1.00 37.25 94 MET A O 1
ATOM 740 N N . MET A 1 95 ? -20.179 -2.739 -17.954 1.00 36.25 95 MET A N 1
ATOM 741 C CA . MET A 1 95 ? -20.914 -3.905 -18.452 1.00 36.25 95 MET A CA 1
ATOM 742 C C . MET A 1 95 ? -20.230 -5.214 -18.036 1.00 36.25 95 MET A C 1
ATOM 744 O O . MET A 1 95 ? -19.144 -5.541 -18.498 1.00 36.25 95 MET A O 1
ATOM 748 N N . GLU A 1 96 ? -20.951 -5.933 -17.168 1.00 34.50 96 GLU A N 1
ATOM 749 C CA . GLU A 1 96 ? -20.971 -7.395 -16.993 1.00 34.50 96 GLU A CA 1
ATOM 750 C C . GLU A 1 96 ? -19.780 -8.057 -16.271 1.00 34.50 96 GLU A C 1
ATOM 752 O O . GLU A 1 96 ? -18.870 -8.622 -16.864 1.00 34.50 96 GLU A O 1
ATOM 757 N N . VAL A 1 97 ? -19.856 -8.062 -14.933 1.00 43.81 97 VAL A N 1
ATOM 758 C CA . VAL A 1 97 ? -18.941 -8.784 -14.021 1.00 43.81 97 VAL A CA 1
ATOM 759 C C . VAL A 1 97 ? -19.381 -10.234 -13.746 1.00 43.81 97 VAL A C 1
ATOM 761 O O . VAL A 1 97 ? -18.666 -10.966 -13.071 1.00 43.81 97 VAL A O 1
ATOM 764 N N . ASP A 1 98 ? -20.499 -10.717 -14.290 1.00 42.78 98 ASP A N 1
ATOM 765 C CA . ASP A 1 98 ? -20.952 -12.088 -14.026 1.00 42.78 98 ASP A CA 1
ATOM 766 C C . ASP A 1 98 ? -20.861 -12.966 -15.279 1.00 42.78 98 ASP A C 1
ATOM 768 O O . ASP A 1 98 ? -21.636 -12.814 -16.218 1.00 42.78 98 ASP A O 1
ATOM 772 N N . THR A 1 99 ? -19.946 -13.944 -15.220 1.00 44.31 99 THR A N 1
ATOM 773 C CA . THR A 1 99 ? -19.706 -15.078 -16.146 1.00 44.31 99 THR A CA 1
ATOM 774 C C . THR A 1 99 ? -18.573 -14.948 -17.178 1.00 44.31 99 THR A C 1
ATOM 776 O O . THR A 1 99 ? -18.718 -15.267 -18.357 1.00 44.31 99 THR A O 1
ATOM 779 N N . MET A 1 100 ? -17.357 -14.638 -16.719 1.00 51.88 100 MET A N 1
ATOM 780 C CA . MET A 1 100 ? -16.161 -15.105 -17.439 1.00 51.88 100 MET A CA 1
ATOM 781 C C . MET A 1 100 ? -16.166 -16.645 -17.458 1.00 51.88 100 MET A C 1
ATOM 783 O O . MET A 1 100 ? -16.192 -17.288 -16.406 1.00 51.88 100 MET A O 1
ATOM 787 N N . THR A 1 101 ? -16.206 -17.258 -18.645 1.00 69.75 101 THR A N 1
ATOM 788 C CA . THR A 1 101 ? -16.112 -18.718 -18.795 1.00 69.75 101 THR A CA 1
ATOM 789 C C . THR A 1 101 ? -14.760 -19.199 -18.265 1.00 69.75 101 THR A C 1
ATOM 791 O O . THR A 1 101 ? -13.756 -18.503 -18.405 1.00 69.75 101 THR A O 1
ATOM 794 N N . ARG A 1 102 ? -14.714 -20.394 -17.656 1.00 67.44 102 ARG A N 1
ATOM 795 C CA . ARG A 1 102 ? -13.475 -20.974 -17.091 1.00 67.44 102 ARG A CA 1
ATOM 796 C C . ARG A 1 102 ? -12.300 -20.934 -18.075 1.00 67.44 102 ARG A C 1
ATOM 798 O O . ARG A 1 102 ? -11.191 -20.619 -17.673 1.00 67.44 102 ARG A O 1
ATOM 805 N N . GLU A 1 103 ? -12.583 -21.160 -19.354 1.00 73.94 103 GLU A N 1
ATOM 806 C CA . GLU A 1 103 ? -11.604 -21.122 -20.445 1.00 73.94 103 GLU A CA 1
ATOM 807 C C . GLU A 1 103 ? -10.957 -19.736 -20.614 1.00 73.94 103 GLU A C 1
ATOM 809 O O . GLU A 1 103 ? -9.739 -19.643 -20.700 1.00 73.94 103 GLU A O 1
ATOM 814 N N . LYS A 1 104 ? -11.730 -18.642 -20.542 1.00 77.69 104 LYS A N 1
ATOM 815 C CA . LYS A 1 104 ? -11.177 -17.276 -20.627 1.00 77.69 104 LYS A CA 1
ATOM 816 C C . LYS A 1 104 ? -10.276 -16.946 -19.440 1.00 77.69 104 LYS A C 1
ATOM 818 O O . LYS A 1 104 ? -9.258 -16.290 -19.607 1.00 77.69 104 LYS A O 1
ATOM 823 N N . ILE A 1 105 ? -10.638 -17.419 -18.246 1.00 75.75 105 ILE A N 1
ATOM 824 C CA . ILE A 1 105 ? -9.831 -17.228 -17.032 1.00 75.75 105 ILE A CA 1
ATOM 825 C C . ILE A 1 105 ? -8.500 -17.982 -17.155 1.00 75.75 105 ILE A C 1
ATOM 827 O O . ILE A 1 105 ? -7.463 -17.490 -16.713 1.00 75.75 105 ILE A O 1
ATOM 831 N N . GLU A 1 106 ? -8.516 -19.179 -17.744 1.00 76.88 106 GLU A N 1
ATOM 832 C CA . GLU A 1 106 ? -7.307 -19.964 -17.997 1.00 76.88 106 GLU A CA 1
ATOM 833 C C . GLU A 1 106 ? -6.404 -19.308 -19.045 1.00 76.88 106 GLU A C 1
ATOM 835 O O . GLU A 1 106 ? -5.191 -19.240 -18.830 1.00 76.88 106 GLU A O 1
ATOM 840 N N . ASP A 1 107 ? -6.985 -18.776 -20.122 1.00 81.25 107 ASP A N 1
ATOM 841 C CA . ASP A 1 107 ? -6.256 -18.048 -21.162 1.00 81.25 107 ASP A CA 1
ATOM 842 C C . ASP A 1 107 ? -5.628 -16.758 -20.615 1.00 81.25 107 ASP A C 1
ATOM 844 O O . ASP A 1 107 ? -4.424 -16.551 -20.768 1.00 81.25 107 ASP A O 1
ATOM 848 N N . GLU A 1 108 ? -6.389 -15.944 -19.875 1.00 80.94 108 GLU A N 1
ATOM 849 C CA . GLU A 1 108 ? -5.869 -14.748 -19.198 1.00 80.94 108 GLU A CA 1
ATOM 850 C C . GLU A 1 108 ? -4.763 -15.100 -18.197 1.00 80.94 108 GLU A C 1
ATOM 852 O O . GLU A 1 108 ? -3.742 -14.416 -18.105 1.00 80.94 108 GLU A O 1
ATOM 857 N N . LEU A 1 109 ? -4.921 -16.194 -17.446 1.00 81.38 109 LEU A N 1
ATOM 858 C CA . LEU A 1 109 ? -3.897 -16.661 -16.516 1.00 81.38 109 LEU A CA 1
ATOM 859 C C . LEU A 1 109 ? -2.632 -17.113 -17.253 1.00 81.38 109 LEU A C 1
ATOM 861 O O . LEU A 1 109 ? -1.526 -16.925 -16.735 1.00 81.38 109 LEU A O 1
ATOM 865 N N . LYS A 1 110 ? -2.774 -17.735 -18.425 1.00 83.94 110 LYS A N 1
ATOM 866 C CA . LYS A 1 110 ? -1.653 -18.168 -19.257 1.00 83.94 110 LYS A CA 1
ATOM 867 C C . LYS A 1 110 ? -0.907 -16.966 -19.826 1.00 83.94 110 LYS A C 1
ATOM 869 O O . LYS A 1 110 ? 0.304 -16.889 -19.638 1.00 83.94 110 LYS A O 1
ATOM 874 N N . GLU A 1 111 ? -1.619 -16.000 -20.393 1.00 86.25 111 GLU A N 1
ATOM 875 C CA . GLU A 1 111 ? -1.040 -14.745 -20.877 1.00 86.25 111 GLU A CA 1
ATOM 876 C C . GLU A 1 111 ? -0.332 -13.992 -19.739 1.00 86.25 111 GLU A C 1
ATOM 878 O O . GLU A 1 111 ? 0.794 -13.520 -19.886 1.00 86.25 111 GLU A O 1
ATOM 883 N N . LEU A 1 112 ? -0.929 -13.965 -18.544 1.00 84.81 112 LEU A N 1
ATOM 884 C CA . LEU A 1 112 ? -0.322 -13.338 -17.372 1.00 84.81 112 LEU A CA 1
ATOM 885 C C . LEU A 1 112 ? 0.956 -14.056 -16.911 1.00 84.81 112 LEU A C 1
ATOM 887 O O . LEU A 1 112 ? 1.895 -13.409 -16.443 1.00 84.81 112 LEU A O 1
ATOM 891 N N . LYS A 1 113 ? 1.005 -15.388 -17.026 1.00 85.56 113 LYS A N 1
ATOM 892 C CA . LYS A 1 113 ? 2.204 -16.190 -16.734 1.00 85.56 113 LYS A CA 1
ATOM 893 C C . LYS A 1 113 ? 3.301 -15.950 -17.762 1.00 85.56 113 LYS A C 1
ATOM 895 O O . LYS A 1 113 ? 4.451 -15.789 -17.361 1.00 85.56 113 LYS A O 1
ATOM 900 N N . GLU A 1 114 ? 2.955 -15.898 -19.044 1.00 87.31 114 GLU A N 1
ATOM 901 C CA . GLU A 1 114 ? 3.886 -15.583 -20.132 1.00 87.31 114 GLU A CA 1
ATOM 902 C C . GLU A 1 114 ? 4.445 -14.165 -19.968 1.00 87.31 114 GLU A C 1
ATOM 904 O O . GLU A 1 114 ? 5.659 -13.979 -19.979 1.00 87.31 114 GLU A O 1
ATOM 909 N N . ALA A 1 115 ? 3.592 -13.183 -19.665 1.00 84.62 115 ALA A N 1
ATOM 910 C CA . ALA A 1 115 ? 4.005 -11.811 -19.387 1.00 84.62 115 ALA A CA 1
ATOM 911 C C . ALA A 1 115 ? 4.899 -11.696 -18.140 1.00 84.62 115 ALA A C 1
ATOM 913 O O . ALA A 1 115 ? 5.846 -10.912 -18.128 1.00 84.62 115 ALA A O 1
ATOM 914 N N . HIS A 1 116 ? 4.626 -12.474 -17.087 1.00 85.56 116 HIS A N 1
ATOM 915 C CA . HIS A 1 116 ? 5.491 -12.532 -15.907 1.00 85.56 116 HIS A CA 1
ATOM 916 C C . HIS A 1 116 ? 6.844 -13.187 -16.221 1.00 85.56 116 HIS A C 1
ATOM 918 O O . HIS A 1 116 ? 7.867 -12.720 -15.731 1.00 85.56 116 HIS A O 1
ATOM 924 N N . ALA A 1 117 ? 6.869 -14.250 -17.031 1.00 84.12 117 ALA A N 1
ATOM 925 C CA . ALA A 1 117 ? 8.109 -14.891 -17.463 1.00 84.12 117 ALA A CA 1
ATOM 926 C C . ALA A 1 117 ? 8.955 -13.944 -18.330 1.00 84.12 117 ALA A C 1
ATOM 928 O O . ALA A 1 117 ? 10.144 -13.782 -18.065 1.00 84.12 117 ALA A O 1
ATOM 929 N N . ALA A 1 118 ? 8.322 -13.245 -19.275 1.00 84.56 118 ALA A N 1
ATOM 930 C CA . ALA A 1 118 ? 8.969 -12.237 -20.105 1.00 84.56 118 ALA A CA 1
ATOM 931 C C . ALA A 1 118 ? 9.532 -11.072 -19.274 1.00 84.56 118 ALA A C 1
ATOM 933 O O . ALA A 1 118 ? 10.652 -10.650 -19.517 1.00 84.56 118 ALA A O 1
ATOM 934 N N . ASP A 1 119 ? 8.817 -10.586 -18.249 1.00 84.00 119 ASP A N 1
ATOM 935 C CA . ASP A 1 119 ? 9.318 -9.518 -17.362 1.00 84.00 119 ASP A CA 1
ATOM 936 C C . ASP A 1 119 ? 10.498 -9.968 -16.478 1.00 84.00 119 ASP A C 1
ATOM 938 O O . ASP A 1 119 ? 11.336 -9.155 -16.086 1.00 84.00 119 ASP A O 1
ATOM 942 N N . VAL A 1 120 ? 10.584 -11.265 -16.158 1.00 84.50 120 VAL A N 1
ATOM 943 C CA . VAL A 1 120 ? 11.729 -11.840 -15.434 1.00 84.50 120 VAL A CA 1
ATOM 944 C C . VAL A 1 120 ? 12.958 -11.952 -16.337 1.00 84.50 120 VAL A C 1
ATOM 946 O O . VAL A 1 120 ? 14.067 -11.700 -15.866 1.00 84.50 120 VAL A O 1
ATOM 949 N N . GLU A 1 121 ? 12.772 -12.323 -17.603 1.00 86.44 121 GLU A N 1
ATOM 950 C CA . GLU A 1 121 ? 13.858 -12.468 -18.579 1.00 86.44 121 GLU A CA 1
ATOM 951 C C . GLU A 1 121 ? 14.337 -11.108 -19.118 1.00 86.44 121 GLU A C 1
ATOM 953 O O . GLU A 1 121 ? 15.540 -10.843 -19.148 1.00 86.44 121 GLU A O 1
ATOM 958 N N . TYR A 1 122 ? 13.395 -10.216 -19.433 1.00 84.81 122 TYR A N 1
ATOM 959 C CA . TYR A 1 122 ? 13.597 -8.908 -20.064 1.00 84.81 122 TYR A CA 1
ATOM 960 C C . TYR A 1 122 ? 12.892 -7.793 -19.265 1.00 84.81 122 TYR A C 1
ATOM 962 O O . TYR A 1 122 ? 11.804 -7.323 -19.616 1.00 84.81 122 TYR A O 1
ATOM 970 N N . PRO A 1 123 ? 13.482 -7.350 -18.141 1.00 84.38 123 PRO A N 1
ATOM 971 C CA . PRO A 1 123 ? 12.814 -6.449 -17.211 1.00 84.38 123 PRO A CA 1
ATOM 972 C C . PRO A 1 123 ? 12.657 -5.031 -17.769 1.00 84.38 123 PRO A C 1
ATOM 974 O O . PRO A 1 123 ? 13.642 -4.325 -17.991 1.00 84.38 123 PRO A O 1
ATOM 977 N N . ASP A 1 124 ? 11.412 -4.552 -17.824 1.00 84.69 124 ASP A N 1
ATOM 978 C CA . ASP A 1 124 ? 11.025 -3.212 -18.300 1.00 84.69 124 ASP A CA 1
ATOM 979 C C . ASP A 1 124 ? 11.327 -2.931 -19.793 1.00 84.69 124 ASP A C 1
ATOM 981 O O . ASP A 1 124 ? 11.304 -1.767 -20.206 1.00 84.69 124 ASP A O 1
ATOM 985 N N . GLU A 1 125 ? 11.602 -3.958 -20.602 1.00 86.44 125 GLU A N 1
ATOM 986 C CA . GLU A 1 125 ? 11.774 -3.815 -22.054 1.00 86.44 125 GLU A CA 1
ATOM 987 C C . GLU A 1 125 ? 10.419 -3.643 -22.748 1.00 86.44 125 GLU A C 1
ATOM 989 O O . GLU A 1 125 ? 9.424 -4.285 -22.395 1.00 86.44 125 GLU A O 1
ATOM 994 N N . VAL A 1 126 ? 10.362 -2.706 -23.695 1.00 85.75 126 VAL A N 1
ATOM 995 C CA . VAL A 1 126 ? 9.155 -2.421 -24.473 1.00 85.75 126 VAL A CA 1
ATOM 996 C C . VAL A 1 126 ? 9.539 -2.158 -25.922 1.00 85.75 126 VAL A C 1
ATOM 998 O O . VAL A 1 126 ? 10.356 -1.278 -26.200 1.00 85.75 126 VAL A O 1
ATOM 1001 N N . ASP A 1 127 ? 8.869 -2.851 -26.838 1.00 85.12 127 ASP A N 1
ATOM 1002 C CA . ASP A 1 127 ? 9.027 -2.624 -28.269 1.00 85.12 127 ASP A CA 1
ATOM 1003 C C . ASP A 1 127 ? 8.454 -1.264 -28.687 1.00 85.12 127 ASP A C 1
ATOM 1005 O O . ASP A 1 127 ? 7.404 -0.812 -28.208 1.00 85.12 127 ASP A O 1
ATOM 1009 N N . THR A 1 128 ? 9.156 -0.582 -29.590 1.00 84.38 128 THR A N 1
ATOM 1010 C CA . THR A 1 128 ? 8.667 0.642 -30.230 1.00 84.38 128 THR A CA 1
ATOM 1011 C C . THR A 1 128 ? 7.625 0.272 -31.284 1.00 84.38 128 THR A C 1
ATOM 1013 O O . THR A 1 128 ? 7.976 -0.469 -32.206 1.00 84.38 128 THR A O 1
ATOM 1016 N N . PRO A 1 129 ? 6.374 0.764 -31.196 1.00 84.62 129 PRO A N 1
ATOM 1017 C CA . PRO A 1 129 ? 5.384 0.471 -32.220 1.00 84.62 129 PRO A CA 1
ATOM 1018 C C . PRO A 1 129 ? 5.832 1.054 -33.555 1.00 84.62 129 PRO A C 1
ATOM 1020 O O . PRO A 1 129 ? 6.469 2.108 -33.603 1.00 84.62 129 PRO A O 1
ATOM 1023 N N . LEU A 1 130 ? 5.482 0.359 -34.633 1.00 85.69 130 LEU A N 1
ATOM 1024 C CA . LEU A 1 130 ? 5.798 0.795 -35.992 1.00 85.69 130 LEU A CA 1
ATOM 1025 C C . LEU A 1 130 ? 4.844 1.898 -36.471 1.00 85.69 130 LEU A C 1
ATOM 1027 O O . LEU A 1 130 ? 5.226 2.710 -37.308 1.00 85.69 130 LEU A O 1
ATOM 1031 N N . ASP A 1 131 ? 3.636 1.946 -35.905 1.00 89.44 131 ASP A N 1
ATOM 1032 C CA . ASP A 1 131 ? 2.556 2.816 -36.377 1.00 89.44 131 ASP A CA 1
ATOM 1033 C C . ASP A 1 131 ? 2.617 4.237 -35.793 1.00 89.44 131 ASP A C 1
ATOM 1035 O O . ASP A 1 131 ? 2.178 5.190 -36.434 1.00 89.44 131 ASP A O 1
ATOM 1039 N N . VAL A 1 132 ? 3.180 4.401 -34.587 1.00 89.06 132 VAL A N 1
ATOM 1040 C CA . VAL A 1 132 ? 3.207 5.679 -33.855 1.00 89.06 132 VAL A CA 1
ATOM 1041 C C . VAL A 1 132 ? 4.650 6.130 -33.616 1.00 89.06 132 VAL A C 1
ATOM 1043 O O . VAL A 1 132 ? 5.447 5.356 -33.077 1.00 89.06 132 VAL A O 1
ATOM 1046 N N . PRO A 1 133 ? 5.007 7.395 -33.919 1.00 90.31 133 PRO A N 1
ATOM 1047 C CA . PRO A 1 133 ? 6.321 7.932 -33.591 1.00 90.31 133 PRO A CA 1
ATOM 1048 C C . PRO A 1 133 ? 6.646 7.782 -32.100 1.00 90.31 133 PRO A C 1
ATOM 1050 O O . PRO A 1 133 ? 5.882 8.199 -31.226 1.00 90.31 133 PRO A O 1
ATOM 1053 N N . ALA A 1 134 ? 7.835 7.262 -31.787 1.00 88.62 134 ALA A N 1
ATOM 1054 C CA . ALA A 1 134 ? 8.259 7.027 -30.404 1.00 88.62 134 ALA A CA 1
ATOM 1055 C C . ALA A 1 134 ? 8.215 8.300 -29.531 1.00 88.62 134 ALA A C 1
ATOM 1057 O O . ALA A 1 134 ? 7.927 8.221 -28.337 1.00 88.62 134 ALA A O 1
ATOM 1058 N N . ARG A 1 135 ? 8.441 9.481 -30.126 1.00 87.94 135 ARG A N 1
ATOM 1059 C CA . ARG A 1 135 ? 8.341 10.778 -29.436 1.00 87.94 135 ARG A CA 1
ATOM 1060 C C . ARG A 1 135 ? 6.945 11.025 -28.860 1.00 87.94 135 ARG A C 1
ATOM 1062 O O . ARG A 1 135 ? 6.834 11.597 -27.783 1.00 87.94 135 ARG A O 1
ATOM 1069 N N . GLU A 1 136 ? 5.900 10.615 -29.572 1.00 90.25 136 GLU A N 1
ATOM 1070 C CA . GLU A 1 136 ? 4.509 10.841 -29.170 1.00 90.25 136 GLU A CA 1
ATOM 1071 C C . GLU A 1 136 ? 4.080 9.814 -28.129 1.00 90.25 136 GLU A C 1
ATOM 1073 O O . GLU A 1 136 ? 3.620 10.189 -27.050 1.00 90.25 136 GLU A O 1
ATOM 1078 N N . ARG A 1 137 ? 4.367 8.530 -28.375 1.00 88.44 137 ARG A N 1
ATOM 1079 C CA . ARG A 1 137 ? 4.089 7.460 -27.408 1.00 88.44 137 ARG A CA 1
ATOM 1080 C C . ARG A 1 137 ? 4.760 7.706 -26.055 1.00 88.44 137 ARG A C 1
ATOM 1082 O O . ARG A 1 137 ? 4.159 7.492 -25.003 1.00 88.44 137 ARG A O 1
ATOM 1089 N N . PHE A 1 138 ? 6.016 8.149 -26.068 1.00 90.12 138 PHE A N 1
ATOM 1090 C CA . PHE A 1 138 ? 6.805 8.360 -24.856 1.00 90.12 138 PHE A CA 1
ATOM 1091 C C . PHE A 1 138 ? 6.884 9.830 -24.422 1.00 90.12 138 PHE A C 1
ATOM 1093 O O . PHE A 1 138 ? 7.744 10.170 -23.614 1.00 90.12 138 PHE A O 1
ATOM 1100 N N . ALA A 1 139 ? 5.967 10.694 -24.872 1.00 89.69 139 ALA A N 1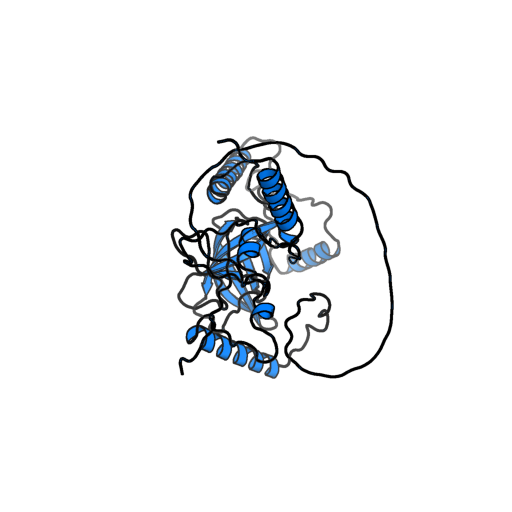
ATOM 1101 C CA . ALA A 1 139 ? 5.987 12.130 -24.569 1.00 89.69 139 ALA A CA 1
ATOM 1102 C C . ALA A 1 139 ? 5.983 12.458 -23.060 1.00 89.69 139 ALA A C 1
ATOM 1104 O O . ALA A 1 139 ? 6.535 13.471 -22.639 1.00 89.69 139 ALA A O 1
ATOM 1105 N N . LYS A 1 140 ? 5.376 11.593 -22.232 1.00 89.00 140 LYS A N 1
ATOM 1106 C CA . LYS A 1 140 ? 5.326 11.737 -20.761 1.00 89.00 140 LYS A CA 1
ATOM 1107 C C . LYS A 1 140 ? 6.599 11.247 -20.052 1.00 89.00 140 LYS A C 1
ATOM 1109 O O . LYS A 1 140 ? 6.746 11.455 -18.848 1.00 89.00 140 LYS A O 1
ATOM 1114 N N . TYR A 1 141 ? 7.494 10.554 -20.754 1.00 90.88 141 TYR A N 1
ATOM 1115 C CA . TYR A 1 141 ? 8.720 10.012 -20.175 1.00 90.88 141 TYR A CA 1
ATOM 1116 C C . TYR A 1 141 ? 9.850 11.035 -20.235 1.00 90.88 141 TYR A C 1
ATOM 1118 O O . TYR A 1 141 ? 9.904 11.899 -21.105 1.00 90.88 141 TYR A O 1
ATOM 1126 N N . ARG A 1 142 ? 10.797 10.905 -19.304 1.00 88.44 142 ARG A N 1
ATOM 1127 C CA . ARG A 1 142 ? 12.035 11.686 -19.309 1.00 88.44 142 ARG A CA 1
ATOM 1128 C C . ARG A 1 142 ? 13.246 10.808 -19.052 1.00 88.44 142 ARG A C 1
ATOM 1130 O O . ARG A 1 142 ? 13.189 9.882 -18.243 1.00 88.44 142 ARG A O 1
ATOM 1137 N N . GLY A 1 143 ? 14.349 11.134 -19.720 1.00 90.62 143 GLY A N 1
ATOM 1138 C CA . GLY A 1 143 ? 15.646 10.525 -19.457 1.00 90.62 143 GLY A CA 1
ATOM 1139 C C . GLY A 1 143 ? 16.217 11.027 -18.133 1.00 90.62 143 GLY A C 1
ATOM 1140 O O . GLY A 1 143 ? 16.271 12.229 -17.885 1.00 90.62 143 GLY A O 1
ATOM 1141 N N . LEU A 1 144 ? 16.664 10.108 -17.280 1.00 89.69 144 LEU A N 1
ATOM 1142 C CA . LEU A 1 144 ? 17.430 10.438 -16.080 1.00 89.69 144 LEU A CA 1
ATOM 1143 C C . LEU A 1 144 ? 18.856 9.924 -16.248 1.00 89.69 144 LEU A C 1
ATOM 1145 O O . LEU A 1 144 ? 19.059 8.733 -16.473 1.00 89.69 144 LEU A O 1
ATOM 1149 N N . LYS A 1 145 ? 19.847 10.805 -16.068 1.00 88.75 145 LYS A N 1
ATOM 1150 C CA . LYS A 1 145 ? 21.270 10.428 -16.119 1.00 88.75 145 LYS A CA 1
ATOM 1151 C C . LYS A 1 145 ? 21.628 9.403 -15.039 1.00 88.75 145 LYS A C 1
ATOM 1153 O O . LYS A 1 145 ? 22.416 8.497 -15.279 1.00 88.75 145 LYS A O 1
ATOM 1158 N N . SER A 1 146 ? 21.070 9.552 -13.836 1.00 87.75 146 SER A N 1
ATOM 1159 C CA . SER A 1 146 ? 21.249 8.593 -12.747 1.00 87.75 146 SER A CA 1
ATOM 1160 C C . SER A 1 146 ? 19.975 8.471 -11.925 1.00 87.75 146 SER A C 1
ATOM 1162 O O . SER A 1 146 ? 19.492 9.450 -11.356 1.00 87.75 146 SER A O 1
ATOM 1164 N N . PHE A 1 147 ? 19.473 7.242 -11.783 1.00 87.50 147 PHE A N 1
ATOM 1165 C CA . PHE A 1 147 ? 18.293 6.970 -10.963 1.00 87.50 147 PHE A CA 1
ATOM 1166 C C . PHE A 1 147 ? 18.499 7.337 -9.490 1.00 87.50 147 PHE A C 1
ATOM 1168 O O . PHE A 1 147 ? 17.533 7.669 -8.816 1.00 87.50 147 PHE A O 1
ATOM 1175 N N . ARG A 1 148 ? 19.739 7.336 -8.983 1.00 86.50 148 ARG A N 1
ATOM 1176 C CA . ARG A 1 148 ? 20.033 7.696 -7.586 1.00 86.50 148 ARG A CA 1
ATOM 1177 C C . ARG A 1 148 ? 20.212 9.200 -7.405 1.00 86.50 148 ARG A C 1
ATOM 1179 O O . ARG A 1 148 ? 19.546 9.785 -6.563 1.00 86.50 148 ARG A O 1
ATOM 1186 N N . ASN A 1 149 ? 21.024 9.838 -8.246 1.00 85.50 149 ASN A N 1
ATOM 1187 C CA . ASN A 1 149 ? 21.513 11.193 -7.960 1.00 85.50 149 ASN A CA 1
ATOM 1188 C C . ASN A 1 149 ? 20.668 12.317 -8.578 1.00 85.50 149 ASN A C 1
ATOM 1190 O O . ASN A 1 149 ? 20.712 13.438 -8.086 1.00 85.50 149 ASN A O 1
ATOM 1194 N N . SER A 1 150 ? 19.929 12.057 -9.660 1.00 88.69 150 SER A N 1
ATOM 1195 C CA . SER A 1 150 ? 19.142 13.102 -10.333 1.00 88.69 150 SER A CA 1
ATOM 1196 C C . SER A 1 150 ? 17.944 13.529 -9.480 1.00 88.69 150 SER A C 1
ATOM 1198 O O . SER A 1 150 ? 17.211 12.667 -9.014 1.00 88.69 150 SER A O 1
ATOM 1200 N N . SER A 1 151 ? 17.703 14.821 -9.279 1.00 86.62 151 SER A N 1
ATOM 1201 C CA . SER A 1 151 ? 16.535 15.286 -8.520 1.00 86.62 151 SER A CA 1
ATOM 1202 C C . SER A 1 151 ? 15.216 14.962 -9.237 1.00 86.62 151 SER A C 1
ATOM 1204 O O . SER A 1 151 ? 15.155 14.893 -10.465 1.00 86.62 151 SER A O 1
ATOM 1206 N N . TRP A 1 152 ? 14.154 14.755 -8.460 1.00 87.56 152 TRP A N 1
ATOM 1207 C CA . TRP A 1 152 ? 12.779 14.635 -8.946 1.00 87.56 152 TRP A CA 1
ATOM 1208 C C . TRP A 1 152 ? 11.863 15.362 -7.967 1.00 87.56 152 TRP A C 1
ATOM 1210 O O . TRP A 1 152 ? 11.928 15.091 -6.770 1.00 87.56 152 TRP A O 1
ATOM 1220 N N . ASP A 1 153 ? 11.029 16.286 -8.444 1.00 85.69 153 ASP A N 1
ATOM 1221 C CA . ASP A 1 153 ? 10.102 17.009 -7.569 1.00 85.69 153 ASP A CA 1
ATOM 1222 C C . ASP A 1 153 ? 8.846 16.155 -7.291 1.00 85.69 153 ASP A C 1
ATOM 1224 O O . ASP A 1 153 ? 8.144 15.783 -8.236 1.00 85.69 153 ASP A O 1
ATOM 1228 N N . PRO A 1 154 ? 8.521 15.833 -6.022 1.00 85.12 154 PRO A N 1
ATOM 1229 C CA . PRO A 1 154 ? 7.306 15.094 -5.677 1.00 85.12 154 PRO A CA 1
ATOM 1230 C C . PRO A 1 154 ? 5.999 15.804 -6.047 1.00 85.12 154 PRO A C 1
ATOM 1232 O O . PRO A 1 154 ? 4.953 15.162 -6.060 1.00 85.12 154 PRO A O 1
ATOM 1235 N N . LYS A 1 155 ? 6.024 17.124 -6.269 1.00 82.31 155 LYS A N 1
ATOM 1236 C CA . LYS A 1 155 ? 4.822 17.921 -6.564 1.00 82.31 155 LYS A CA 1
ATOM 1237 C C . LYS A 1 155 ? 4.600 18.169 -8.055 1.00 82.31 155 LYS A C 1
ATOM 1239 O O . LYS A 1 155 ? 3.627 18.825 -8.422 1.00 82.31 155 LYS A O 1
ATOM 1244 N N . GLU A 1 156 ? 5.476 17.649 -8.906 1.00 82.94 156 GLU A N 1
ATOM 1245 C CA . GLU A 1 156 ? 5.354 17.758 -10.356 1.00 82.94 156 GLU A CA 1
ATOM 1246 C C . GLU A 1 156 ? 4.317 16.751 -10.882 1.00 82.94 156 GLU A C 1
ATOM 1248 O O . GLU A 1 156 ? 4.318 15.583 -10.490 1.00 82.94 156 GLU A O 1
ATOM 1253 N N . SER A 1 157 ? 3.446 17.173 -11.808 1.00 80.56 157 SER A N 1
ATOM 1254 C CA . SER A 1 157 ? 2.495 16.294 -12.522 1.00 80.56 157 SER A CA 1
ATOM 1255 C C . SER A 1 157 ? 1.556 15.457 -11.629 1.00 80.56 157 SER A C 1
ATOM 1257 O O . SER A 1 157 ? 1.319 14.277 -11.887 1.00 80.56 157 SER A O 1
ATOM 1259 N N . LEU A 1 158 ? 1.012 16.051 -10.563 1.00 84.81 158 LEU A N 1
ATOM 1260 C CA . LEU A 1 158 ? 0.090 15.348 -9.667 1.00 84.81 158 LEU A CA 1
ATOM 1261 C C . LEU A 1 158 ? -1.320 15.190 -10.279 1.00 84.81 158 LEU A C 1
ATOM 1263 O O . LEU A 1 158 ? -1.878 16.174 -10.769 1.00 84.81 158 LEU A O 1
ATOM 1267 N N . PRO A 1 159 ? -1.939 13.994 -10.195 1.00 87.50 159 PRO A N 1
ATOM 1268 C CA . PRO A 1 159 ? -3.343 13.792 -10.552 1.00 87.50 159 PRO A CA 1
ATOM 1269 C C . PRO A 1 159 ? -4.296 14.657 -9.721 1.00 87.50 159 PRO A C 1
ATOM 1271 O O . PRO A 1 159 ? -4.015 14.979 -8.567 1.00 87.50 159 PRO A O 1
ATOM 1274 N N . GLN A 1 160 ? -5.484 14.951 -10.252 1.00 87.19 160 GLN A N 1
ATOM 1275 C CA . GLN A 1 160 ? -6.486 15.754 -9.539 1.00 87.19 160 GLN A CA 1
ATOM 1276 C C . GLN A 1 160 ? -6.920 15.123 -8.202 1.00 87.19 160 GLN A C 1
ATOM 1278 O O . GLN A 1 160 ? -7.224 15.834 -7.244 1.00 87.19 160 GLN A O 1
ATOM 1283 N N . ASP A 1 161 ? -6.883 13.794 -8.087 1.00 86.62 161 ASP A N 1
ATOM 1284 C CA . ASP A 1 161 ? -7.217 13.091 -6.844 1.00 86.62 161 ASP A CA 1
ATOM 1285 C C . ASP A 1 161 ? -6.227 13.356 -5.704 1.00 86.62 161 ASP A C 1
ATOM 1287 O O . ASP A 1 161 ? -6.617 13.326 -4.534 1.00 86.62 161 ASP A O 1
ATOM 1291 N N . TYR A 1 162 ? -4.981 13.735 -6.011 1.00 86.06 162 TYR A N 1
ATOM 1292 C CA . TYR A 1 162 ? -4.019 14.180 -4.999 1.00 86.06 162 TYR A CA 1
ATOM 1293 C C . TYR A 1 162 ? -4.426 15.500 -4.320 1.00 86.06 162 TYR A C 1
ATOM 1295 O O . TYR A 1 162 ? -3.905 15.819 -3.253 1.00 86.06 162 TYR A O 1
ATOM 1303 N N . ALA A 1 163 ? -5.381 16.257 -4.868 1.00 84.50 163 ALA A N 1
ATOM 1304 C CA . ALA A 1 163 ? -5.943 17.420 -4.181 1.00 84.50 163 ALA A CA 1
ATOM 1305 C C . ALA A 1 163 ? -6.918 17.029 -3.052 1.00 84.50 163 ALA A C 1
ATOM 1307 O O . ALA A 1 163 ? -7.136 17.809 -2.125 1.00 84.50 163 ALA A O 1
ATOM 1308 N N . LYS A 1 164 ? -7.512 15.828 -3.118 1.00 87.00 164 LYS A N 1
ATOM 1309 C CA . LYS A 1 164 ? -8.533 15.349 -2.167 1.00 87.00 164 LYS A CA 1
ATOM 1310 C C . LYS A 1 164 ? -7.929 14.622 -0.963 1.00 87.00 164 LYS A C 1
ATOM 1312 O O . LYS A 1 164 ? -8.599 14.452 0.056 1.00 87.00 164 LYS A O 1
ATOM 1317 N N . ILE A 1 165 ? -6.685 14.158 -1.076 1.00 88.31 165 ILE A N 1
ATOM 1318 C CA . ILE A 1 165 ? -6.034 13.377 -0.024 1.00 88.31 165 ILE A CA 1
ATOM 1319 C C . ILE A 1 165 ? -5.545 14.257 1.126 1.00 88.31 165 ILE A C 1
ATOM 1321 O O . ILE A 1 165 ? -5.150 15.412 0.964 1.00 88.31 165 ILE A O 1
ATOM 1325 N N . PHE A 1 166 ? -5.513 13.676 2.320 1.00 84.88 166 PHE A N 1
ATOM 1326 C CA . PHE A 1 166 ? -4.937 14.318 3.485 1.00 84.88 166 PHE A CA 1
ATOM 1327 C C . PHE A 1 166 ? -3.430 14.061 3.544 1.00 84.88 166 PHE A C 1
ATOM 1329 O O . PHE A 1 166 ? -2.983 12.922 3.699 1.00 84.88 166 PHE A O 1
ATOM 1336 N N . ALA A 1 167 ? -2.644 15.130 3.465 1.00 80.31 167 ALA A N 1
ATOM 1337 C CA . ALA A 1 167 ? -1.209 15.094 3.701 1.00 80.31 167 ALA A CA 1
ATOM 1338 C C . ALA A 1 167 ? -0.895 15.601 5.115 1.00 80.31 167 ALA A C 1
ATOM 1340 O O . ALA A 1 167 ? -1.371 16.657 5.531 1.00 80.31 167 ALA A O 1
ATOM 1341 N N . PHE A 1 168 ? -0.030 14.889 5.837 1.00 70.25 168 PHE A N 1
ATOM 1342 C CA . PHE A 1 168 ? 0.468 15.310 7.154 1.00 70.25 168 PHE A CA 1
ATOM 1343 C C . PHE A 1 168 ? 1.500 16.450 7.093 1.00 70.25 168 PHE A C 1
ATOM 1345 O O . PHE A 1 168 ? 2.052 16.857 8.116 1.00 70.25 168 PHE A O 1
ATOM 1352 N N . ASN A 1 169 ? 1.743 16.992 5.899 1.00 62.06 169 ASN A N 1
ATOM 1353 C CA . ASN A 1 169 ? 2.676 18.082 5.675 1.00 62.06 169 ASN A CA 1
ATOM 1354 C C . ASN A 1 169 ? 2.064 19.389 6.184 1.00 62.06 169 ASN A C 1
ATOM 1356 O O . ASN A 1 169 ? 1.269 20.034 5.500 1.00 62.06 169 ASN A O 1
ATOM 1360 N N . GLN A 1 170 ? 2.439 19.791 7.400 1.00 45.78 170 GLN A N 1
ATOM 1361 C CA . GLN A 1 170 ? 2.228 21.166 7.826 1.00 45.78 170 GLN A CA 1
ATOM 1362 C C . GLN A 1 170 ? 2.976 22.114 6.882 1.00 45.78 170 GLN A C 1
ATOM 1364 O O . GLN A 1 170 ? 4.112 21.864 6.471 1.00 45.78 170 GLN A O 1
ATOM 1369 N N . LYS A 1 171 ? 2.291 23.214 6.563 1.00 42.88 171 LYS A N 1
ATOM 1370 C CA . LYS A 1 171 ? 2.828 24.449 5.988 1.00 42.88 171 LYS A CA 1
ATOM 1371 C C . LYS A 1 171 ? 4.249 24.684 6.541 1.00 42.88 171 LYS A C 1
ATOM 1373 O O . LYS A 1 171 ? 4.398 24.834 7.746 1.00 42.88 171 LYS A O 1
ATOM 1378 N N . ASN A 1 172 ? 5.265 24.704 5.675 1.00 38.41 172 ASN A N 1
ATOM 1379 C CA . ASN A 1 172 ? 6.665 25.070 5.978 1.00 38.41 172 ASN A CA 1
ATOM 1380 C C . ASN A 1 172 ? 7.608 24.013 6.592 1.00 38.41 172 ASN A C 1
ATOM 1382 O O . ASN A 1 172 ? 8.488 24.373 7.369 1.00 38.41 172 ASN A O 1
ATOM 1386 N N . ALA A 1 173 ? 7.546 22.740 6.196 1.00 39.38 173 ALA A N 1
ATOM 1387 C CA . ALA A 1 173 ? 8.638 21.805 6.492 1.00 39.38 173 ALA A CA 1
ATOM 1388 C C . ALA A 1 173 ? 9.348 21.340 5.212 1.00 39.38 173 ALA A C 1
ATOM 1390 O O . ALA A 1 173 ? 8.965 20.353 4.593 1.00 39.38 173 ALA A O 1
ATOM 1391 N N . LYS A 1 174 ? 10.457 22.010 4.872 1.00 41.69 174 LYS A N 1
ATOM 1392 C CA . LYS A 1 174 ? 11.523 21.531 3.960 1.00 41.69 174 LYS A CA 1
ATOM 1393 C C . LYS A 1 174 ? 12.246 20.269 4.492 1.00 41.69 174 LYS A C 1
ATOM 1395 O O . LYS A 1 174 ? 13.310 19.912 4.004 1.00 41.69 174 LYS A O 1
ATOM 1400 N N . ILE A 1 175 ? 11.707 19.620 5.526 1.00 43.34 175 ILE A N 1
ATOM 1401 C CA . ILE A 1 175 ? 12.368 18.596 6.335 1.00 43.34 175 ILE A CA 1
ATOM 1402 C C . ILE A 1 175 ? 11.378 17.434 6.506 1.00 43.34 175 ILE A C 1
ATOM 1404 O O . ILE A 1 175 ? 10.427 17.523 7.278 1.00 43.34 175 ILE A O 1
ATOM 1408 N N . PHE A 1 176 ? 11.598 16.392 5.701 1.00 49.97 176 PHE A N 1
ATOM 1409 C CA . PHE A 1 176 ? 11.112 15.007 5.791 1.00 49.97 176 PHE A CA 1
ATOM 1410 C C . PHE A 1 176 ? 9.665 14.785 6.291 1.00 49.97 176 PHE A C 1
ATOM 1412 O O . PHE A 1 176 ? 9.403 14.680 7.490 1.00 49.97 176 PHE A O 1
ATOM 1419 N N . ALA A 1 177 ? 8.729 14.576 5.354 1.00 52.91 177 ALA A N 1
ATOM 1420 C CA . ALA A 1 177 ? 7.340 14.162 5.618 1.00 52.91 177 ALA A CA 1
ATOM 1421 C C . ALA A 1 177 ? 7.233 12.936 6.559 1.00 52.91 177 ALA A C 1
ATOM 1423 O O . ALA A 1 177 ? 6.351 12.868 7.419 1.00 52.91 177 ALA A O 1
ATOM 1424 N N . TYR A 1 178 ? 8.199 12.017 6.461 1.00 54.44 178 TYR A N 1
ATOM 1425 C CA . TYR A 1 178 ? 8.323 10.820 7.295 1.00 54.44 178 TYR A CA 1
ATOM 1426 C C . TYR A 1 178 ? 8.456 11.107 8.802 1.00 54.44 178 TYR A C 1
ATOM 1428 O O . TYR A 1 178 ? 7.803 10.453 9.622 1.00 54.44 178 TYR A O 1
ATOM 1436 N N . ASP A 1 179 ? 9.264 12.099 9.184 1.00 59.75 179 ASP A N 1
ATOM 1437 C CA . ASP A 1 179 ? 9.492 12.430 10.596 1.00 59.75 179 ASP A CA 1
ATOM 1438 C C . ASP A 1 179 ? 8.243 13.035 11.235 1.00 59.75 179 ASP A C 1
ATOM 1440 O O . ASP A 1 179 ? 7.944 12.783 12.406 1.00 59.75 179 ASP A O 1
ATOM 1444 N N . ASN A 1 180 ? 7.463 13.783 10.455 1.00 69.31 180 ASN A N 1
ATOM 1445 C CA . ASN A 1 180 ? 6.215 14.367 10.926 1.00 69.31 180 ASN A CA 1
ATOM 1446 C C . ASN A 1 180 ? 5.146 13.301 11.173 1.00 69.31 180 ASN A C 1
ATOM 1448 O O . ASN A 1 180 ? 4.469 13.369 12.197 1.00 69.31 180 ASN A O 1
ATOM 1452 N N . PHE A 1 181 ? 5.040 12.274 10.323 1.00 79.94 181 PHE A N 1
ATOM 1453 C CA . PHE A 1 181 ? 4.090 11.183 10.556 1.00 79.94 181 PHE A CA 1
ATOM 1454 C C . PHE A 1 181 ? 4.365 10.454 11.877 1.00 79.94 181 PHE A C 1
ATOM 1456 O O . PHE A 1 181 ? 3.456 10.303 12.691 1.00 79.94 181 PHE A O 1
ATOM 1463 N N . LYS A 1 182 ? 5.625 10.086 12.155 1.00 82.81 182 LYS A N 1
ATOM 1464 C CA . LYS A 1 182 ? 5.999 9.443 13.429 1.00 82.81 182 LYS A CA 1
ATOM 1465 C C . LYS A 1 182 ? 5.728 10.329 14.642 1.00 82.81 182 LYS A C 1
ATOM 1467 O O . LYS A 1 182 ? 5.312 9.830 15.685 1.00 82.81 182 LYS A O 1
ATOM 1472 N N . ARG A 1 183 ? 5.971 11.640 14.533 1.00 84.12 183 ARG A N 1
ATOM 1473 C CA . ARG A 1 183 ? 5.666 12.601 15.608 1.00 84.12 183 ARG A CA 1
ATOM 1474 C C . ARG A 1 183 ? 4.165 12.683 15.865 1.00 84.12 183 ARG A C 1
ATOM 1476 O O . ARG A 1 183 ? 3.747 12.606 17.016 1.00 84.12 183 ARG A O 1
ATOM 1483 N N . ILE A 1 184 ? 3.365 12.793 14.806 1.00 85.12 184 ILE A N 1
ATOM 1484 C CA . ILE A 1 184 ? 1.903 12.850 14.900 1.00 85.12 184 ILE A CA 1
ATOM 1485 C C . ILE A 1 184 ? 1.362 11.548 15.477 1.00 85.12 184 ILE A C 1
ATOM 1487 O O . ILE A 1 184 ? 0.557 11.594 16.395 1.00 85.12 184 ILE A O 1
ATOM 1491 N N . GLN A 1 185 ? 1.850 10.403 15.009 1.00 86.44 185 GLN A N 1
ATOM 1492 C CA . GLN A 1 185 ? 1.505 9.093 15.549 1.00 86.44 185 GLN A CA 1
ATOM 1493 C C . GLN A 1 185 ? 1.794 9.016 17.053 1.00 86.44 185 GLN A C 1
ATOM 1495 O O . GLN A 1 185 ? 0.896 8.692 17.823 1.00 86.44 185 GLN A O 1
ATOM 1500 N N . LYS A 1 186 ? 3.011 9.369 17.492 1.00 87.62 186 LYS A N 1
ATOM 1501 C CA . LYS A 1 186 ? 3.362 9.396 18.922 1.00 87.62 186 LYS A CA 1
ATOM 1502 C C . LYS A 1 186 ? 2.438 10.312 19.719 1.00 87.62 186 LYS A C 1
ATOM 1504 O O . LYS A 1 186 ? 1.991 9.929 20.790 1.00 87.62 186 LYS A O 1
ATOM 1509 N N . HIS A 1 187 ? 2.132 11.494 19.192 1.00 87.31 187 HIS A N 1
ATOM 1510 C CA . HIS A 1 187 ? 1.252 12.450 19.856 1.00 87.31 187 HIS A CA 1
ATOM 1511 C C . HIS A 1 187 ? -0.202 11.958 19.938 1.00 87.31 187 HIS A C 1
ATOM 1513 O O . HIS A 1 187 ? -0.839 12.102 20.976 1.00 87.31 187 HIS A O 1
ATOM 1519 N N . VAL A 1 188 ? -0.728 11.356 18.868 1.00 87.69 188 VAL A N 1
ATOM 1520 C CA . VAL A 1 188 ? -2.087 10.793 18.837 1.00 87.69 188 VAL A CA 1
ATOM 1521 C C . VAL A 1 188 ? -2.204 9.610 19.795 1.00 87.69 188 VAL A C 1
ATOM 1523 O O . VAL A 1 188 ? -3.185 9.539 20.527 1.00 87.69 188 VAL A O 1
ATOM 1526 N N . LEU A 1 189 ? -1.203 8.727 19.830 1.00 87.19 189 LEU A N 1
ATOM 1527 C CA . LEU A 1 189 ? -1.174 7.590 20.750 1.00 87.19 189 LEU A CA 1
ATOM 1528 C C . LEU A 1 189 ? -1.021 8.034 22.209 1.00 87.19 189 LEU A C 1
ATOM 1530 O O . LEU A 1 189 ? -1.759 7.550 23.055 1.00 87.19 189 LEU A O 1
ATOM 1534 N N . ALA A 1 190 ? -0.134 8.990 22.504 1.00 88.50 190 ALA A N 1
ATOM 1535 C CA . ALA A 1 190 ? 0.006 9.542 23.853 1.00 88.50 190 ALA A CA 1
ATOM 1536 C C . ALA A 1 190 ? -1.307 10.169 24.340 1.00 88.50 190 ALA A C 1
ATOM 1538 O O . ALA A 1 190 ? -1.759 9.876 25.438 1.00 88.50 190 ALA A O 1
ATOM 1539 N N . LYS A 1 191 ? -1.979 10.942 23.479 1.00 86.44 191 LYS A N 1
ATOM 1540 C CA . LYS A 1 191 ? -3.281 11.529 23.804 1.00 86.44 191 LYS A CA 1
ATOM 1541 C C . LYS A 1 191 ? -4.379 10.479 24.015 1.00 86.44 191 LYS A C 1
ATOM 1543 O O . LYS A 1 191 ? -5.282 10.714 24.806 1.00 86.44 191 LYS A O 1
ATOM 1548 N N . ALA A 1 192 ? -4.344 9.364 23.284 1.00 84.31 192 ALA A N 1
ATOM 1549 C CA . ALA A 1 192 ? -5.254 8.244 23.523 1.00 84.31 192 ALA A CA 1
ATOM 1550 C C . ALA A 1 192 ? -4.998 7.610 24.899 1.00 84.31 192 ALA A C 1
ATOM 1552 O O . ALA A 1 192 ? -5.944 7.415 25.647 1.00 84.31 192 ALA A O 1
ATOM 1553 N N . LEU A 1 193 ? -3.734 7.405 25.279 1.00 84.19 193 LEU A N 1
ATOM 1554 C CA . LEU A 1 193 ? -3.384 6.878 26.602 1.00 84.19 193 LEU A CA 1
ATOM 1555 C C . LEU A 1 193 ? -3.798 7.826 27.740 1.00 84.19 193 LEU A C 1
ATOM 1557 O O . LEU A 1 193 ? -4.367 7.373 28.720 1.00 84.19 193 LEU A O 1
ATOM 1561 N N . GLU A 1 194 ? -3.609 9.139 27.582 1.00 82.44 194 GLU A N 1
ATOM 1562 C CA . GLU A 1 194 ? -4.087 10.159 28.539 1.00 82.44 194 GLU A CA 1
ATOM 1563 C C . GLU A 1 194 ? -5.625 10.212 28.674 1.00 82.44 194 GLU A C 1
ATOM 1565 O O . GLU A 1 194 ? -6.154 10.804 29.619 1.00 82.44 194 GLU A O 1
ATOM 1570 N N . LEU A 1 195 ? -6.364 9.691 27.688 1.00 74.94 195 LEU A N 1
ATOM 1571 C CA . LEU A 1 195 ? -7.822 9.549 27.761 1.00 74.94 195 LEU A CA 1
ATOM 1572 C C . LEU A 1 195 ? -8.231 8.249 28.455 1.00 74.94 195 LEU A C 1
ATOM 1574 O O . LEU A 1 195 ? -9.280 8.229 29.094 1.00 74.94 195 LEU A O 1
ATOM 1578 N N . ASP A 1 196 ? -7.410 7.207 28.333 1.00 71.00 196 ASP A N 1
ATOM 1579 C CA . ASP A 1 196 ? -7.608 5.918 28.995 1.00 71.00 196 ASP A CA 1
ATOM 1580 C C . ASP A 1 196 ? -7.223 5.959 30.487 1.00 71.00 196 ASP A C 1
ATOM 1582 O O . ASP A 1 196 ? -7.610 5.067 31.243 1.00 71.00 196 ASP A O 1
ATOM 1586 N N . GLU A 1 197 ? -6.488 6.986 30.932 1.00 72.69 197 GLU A N 1
ATOM 1587 C CA . GLU A 1 197 ? -6.202 7.215 32.351 1.00 72.69 197 GLU A CA 1
ATOM 1588 C C . GLU A 1 197 ? -7.503 7.407 33.157 1.00 72.69 197 GLU A C 1
ATOM 1590 O O . GLU A 1 197 ? -8.351 8.254 32.858 1.00 72.69 197 GLU A O 1
ATOM 1595 N N . GLU A 1 198 ? -7.658 6.573 34.189 1.00 57.69 198 GLU A N 1
ATOM 1596 C CA . GLU A 1 198 ? -8.869 6.435 34.998 1.00 57.69 198 GLU A CA 1
ATOM 1597 C C . GLU A 1 198 ? -9.269 7.764 35.665 1.00 57.69 198 GLU A C 1
ATOM 1599 O O . GLU A 1 198 ? -8.510 8.335 36.448 1.00 57.69 198 GLU A O 1
ATOM 1604 N N . GLY A 1 199 ? -10.490 8.245 35.393 1.00 57.12 199 GLY A N 1
ATOM 1605 C CA . GLY A 1 199 ? -11.077 9.375 36.130 1.00 57.12 199 GLY A CA 1
ATOM 1606 C C . GLY A 1 199 ? -11.835 10.421 35.311 1.00 57.12 199 GLY A C 1
ATOM 1607 O O . GLY A 1 199 ? -12.308 11.397 35.891 1.00 57.12 199 GLY A O 1
ATOM 1608 N N . ARG A 1 200 ? -11.986 10.258 33.989 1.00 62.75 200 ARG A N 1
ATOM 1609 C CA . ARG A 1 200 ? -12.872 11.134 33.203 1.00 62.75 200 ARG A CA 1
ATOM 1610 C C . ARG A 1 200 ? -14.302 10.603 33.197 1.00 62.75 200 ARG A C 1
ATOM 1612 O O . ARG A 1 200 ? -14.545 9.502 32.715 1.00 62.75 200 ARG A O 1
ATOM 1619 N N . GLU A 1 201 ? -15.247 11.424 33.658 1.00 62.91 201 GLU A N 1
ATOM 1620 C CA . GLU A 1 201 ? -16.689 11.113 33.639 1.00 62.91 201 GLU A CA 1
ATOM 1621 C C . GLU A 1 201 ? -17.242 10.892 32.215 1.00 62.91 201 GLU A C 1
ATOM 1623 O O . GLU A 1 201 ? -18.271 10.243 32.041 1.00 62.91 201 GLU A O 1
ATOM 1628 N N . ASP A 1 202 ? -16.530 11.367 31.188 1.00 75.62 202 ASP A N 1
ATOM 1629 C CA . ASP A 1 202 ? -16.950 11.310 29.782 1.00 75.62 202 ASP A CA 1
ATOM 1630 C C . ASP A 1 202 ? -16.569 10.004 29.054 1.00 75.62 202 ASP A C 1
ATOM 1632 O O . ASP A 1 202 ? -16.829 9.867 27.855 1.00 75.62 202 ASP A O 1
ATOM 1636 N N . CYS A 1 203 ? -15.898 9.057 29.720 1.00 78.31 203 CYS A N 1
ATOM 1637 C CA . CYS A 1 203 ? -15.364 7.840 29.097 1.00 78.31 203 CYS A CA 1
ATOM 1638 C C . CYS A 1 203 ? -15.904 6.570 29.768 1.00 78.31 203 CYS A C 1
ATOM 1640 O O . CYS A 1 203 ? -16.154 6.527 30.969 1.00 78.31 203 CYS A O 1
ATOM 1642 N N . ILE A 1 204 ? -16.094 5.512 28.975 1.00 83.31 204 ILE A N 1
ATOM 1643 C CA . ILE A 1 204 ? -16.575 4.215 29.468 1.00 83.31 204 ILE A CA 1
ATOM 1644 C C . ILE A 1 204 ? -15.353 3.366 29.848 1.00 83.31 204 ILE A C 1
ATOM 1646 O O . ILE A 1 204 ? -14.532 3.103 28.968 1.00 83.31 204 ILE A O 1
ATOM 1650 N N . PRO A 1 205 ? -15.222 2.902 31.106 1.00 82.62 205 PRO A N 1
ATOM 1651 C CA . PRO A 1 205 ? -14.064 2.123 31.522 1.00 82.62 205 PRO A CA 1
ATOM 1652 C C . PRO A 1 205 ? -14.082 0.713 30.925 1.00 82.62 205 PRO A C 1
ATOM 1654 O O . PRO A 1 205 ? -15.143 0.128 30.663 1.00 82.62 205 PRO A O 1
ATOM 1657 N N . VAL A 1 206 ? -12.886 0.151 30.738 1.00 86.25 206 VAL A N 1
ATOM 1658 C CA . VAL A 1 206 ? -12.686 -1.185 30.163 1.00 86.25 206 VAL A CA 1
ATOM 1659 C C . VAL A 1 206 ? -13.426 -2.242 30.992 1.00 86.25 206 VAL A C 1
ATOM 1661 O O . VAL A 1 206 ? -13.370 -2.244 32.217 1.00 86.25 206 VAL A O 1
ATOM 1664 N N . GLY A 1 207 ? -14.137 -3.150 30.317 1.00 87.50 207 GLY A N 1
ATOM 1665 C CA . GLY A 1 207 ? -14.921 -4.216 30.960 1.00 87.50 207 GLY A CA 1
ATOM 1666 C C . GLY A 1 207 ? -16.373 -3.848 31.288 1.00 87.50 207 GLY A C 1
ATOM 1667 O O . GLY A 1 207 ? -17.126 -4.704 31.748 1.00 87.50 207 GLY A O 1
ATOM 1668 N N . SER A 1 208 ? -16.799 -2.614 31.010 1.00 88.25 208 SER A N 1
ATOM 1669 C CA . SER A 1 208 ? -18.188 -2.188 31.212 1.00 88.25 208 SER A CA 1
ATOM 1670 C C . SER A 1 208 ? -19.121 -2.684 30.106 1.00 88.25 208 SER A C 1
ATOM 1672 O O . SER A 1 208 ? -18.772 -2.683 28.925 1.00 88.25 208 SER A O 1
ATOM 1674 N N . TYR A 1 209 ? -20.356 -3.034 30.473 1.00 91.62 209 TYR A N 1
ATOM 1675 C CA . TYR A 1 209 ? -21.418 -3.289 29.501 1.00 91.62 209 TYR A CA 1
ATOM 1676 C C . TYR A 1 209 ? -22.024 -1.963 29.028 1.00 91.62 209 TYR A C 1
ATOM 1678 O O . TYR A 1 209 ? -22.600 -1.219 29.821 1.00 91.62 209 TYR A O 1
ATOM 1686 N N . ALA A 1 210 ? -21.915 -1.678 27.730 1.00 88.94 210 ALA A N 1
ATOM 1687 C CA . ALA A 1 210 ? -22.387 -0.434 27.134 1.00 88.94 210 ALA A CA 1
ATOM 1688 C C . ALA A 1 210 ? -23.370 -0.682 25.983 1.00 88.94 210 ALA A C 1
ATOM 1690 O O . ALA A 1 210 ? -23.266 -1.661 25.245 1.00 88.94 210 ALA A O 1
ATOM 1691 N N . ARG A 1 211 ? -24.312 0.250 25.800 1.00 91.31 211 ARG A N 1
ATOM 1692 C CA . ARG A 1 211 ? -25.206 0.300 24.637 1.00 91.31 211 ARG A CA 1
ATOM 1693 C C . ARG A 1 211 ? -24.792 1.460 23.736 1.00 91.31 211 ARG A C 1
ATOM 1695 O O . ARG A 1 211 ? -24.907 2.617 24.127 1.00 91.31 211 ARG A O 1
ATOM 1702 N N . LEU A 1 212 ? -24.338 1.149 22.524 1.00 89.88 212 LEU A N 1
ATOM 1703 C CA . LEU A 1 212 ? -23.904 2.149 21.548 1.00 89.88 212 LEU A CA 1
ATOM 1704 C C . LEU A 1 212 ? -25.081 2.597 20.675 1.00 89.88 212 LEU A C 1
ATOM 1706 O O . LEU A 1 212 ? -25.714 1.783 20.005 1.00 89.88 212 LEU A O 1
ATOM 1710 N N . HIS A 1 213 ? -25.351 3.902 20.661 1.00 91.00 213 HIS A N 1
ATOM 1711 C CA . HIS A 1 213 ? -26.338 4.524 19.780 1.00 91.00 213 HIS A CA 1
ATOM 1712 C C . HIS A 1 213 ? -25.616 5.283 18.663 1.00 91.00 213 HIS A C 1
ATOM 1714 O O . HIS A 1 213 ? -25.118 6.388 18.872 1.00 91.00 213 HIS A O 1
ATOM 1720 N N . ILE A 1 214 ? -25.542 4.678 17.477 1.00 89.88 214 ILE A N 1
ATOM 1721 C CA . ILE A 1 214 ? -24.872 5.259 16.307 1.00 89.88 214 ILE A CA 1
ATOM 1722 C C . ILE A 1 214 ? -25.901 6.039 15.487 1.00 89.88 214 ILE A C 1
ATOM 1724 O O . ILE A 1 214 ? -26.960 5.512 15.142 1.00 89.88 214 ILE A O 1
ATOM 1728 N N . LYS A 1 215 ? -25.599 7.304 15.188 1.00 92.62 215 LYS A N 1
ATOM 1729 C CA . LYS A 1 215 ? -26.446 8.159 14.346 1.00 92.62 215 LYS A CA 1
ATOM 1730 C C . LYS A 1 215 ? -26.202 7.868 12.862 1.00 92.62 215 LYS A C 1
ATOM 1732 O O . LYS A 1 215 ? -25.110 7.453 12.492 1.00 92.62 215 LYS A O 1
ATOM 1737 N N . GLU A 1 216 ? -27.221 8.114 12.037 1.00 90.62 216 GLU A N 1
ATOM 1738 C CA . GLU A 1 216 ? -27.121 8.122 10.564 1.00 90.62 216 GLU A CA 1
ATOM 1739 C C . GLU A 1 216 ? -26.622 6.811 9.931 1.00 90.62 216 GLU A C 1
ATOM 1741 O O . GLU A 1 216 ? -25.931 6.810 8.916 1.00 90.62 216 GLU A O 1
ATOM 1746 N N . VAL A 1 217 ? -27.002 5.663 10.497 1.00 88.44 217 VAL A N 1
ATOM 1747 C CA . VAL A 1 217 ? -26.716 4.367 9.869 1.00 88.44 217 VAL A CA 1
ATOM 1748 C C . VAL A 1 217 ? -27.716 4.116 8.731 1.00 88.44 217 VAL A C 1
ATOM 1750 O O . VAL A 1 217 ? -28.923 4.091 8.992 1.00 88.44 217 VAL A O 1
ATOM 1753 N N . PRO A 1 218 ? -27.265 3.879 7.483 1.00 93.38 218 PRO A N 1
ATOM 1754 C CA . PRO A 1 218 ? -28.161 3.532 6.383 1.00 93.38 218 PRO A CA 1
ATOM 1755 C C . PRO A 1 218 ? -28.970 2.264 6.688 1.00 93.38 218 PRO A C 1
ATOM 1757 O O . PRO A 1 218 ? -28.416 1.259 7.141 1.00 93.38 218 PRO A O 1
ATOM 1760 N N . SER A 1 219 ? -30.272 2.273 6.385 1.00 88.75 219 SER A N 1
ATOM 1761 C CA . SER A 1 219 ? -31.185 1.157 6.694 1.00 88.75 219 SER A CA 1
ATOM 1762 C C . SER A 1 219 ? -30.735 -0.174 6.079 1.00 88.75 219 SER A C 1
ATOM 1764 O O . SER A 1 219 ? -30.815 -1.217 6.728 1.00 88.75 219 SER A O 1
ATOM 1766 N N . ALA A 1 220 ? -30.184 -0.132 4.863 1.00 90.75 220 ALA A N 1
ATOM 1767 C CA . ALA A 1 220 ? -29.628 -1.296 4.176 1.00 90.75 220 ALA A CA 1
ATOM 1768 C C . ALA A 1 220 ? -28.380 -1.875 4.868 1.00 90.75 220 ALA A C 1
ATOM 1770 O O . ALA A 1 220 ? -28.161 -3.084 4.835 1.00 90.75 220 ALA A O 1
ATOM 1771 N N . ALA A 1 221 ? -27.552 -1.035 5.496 1.00 86.81 221 ALA A N 1
ATOM 1772 C CA . ALA A 1 221 ? -26.397 -1.500 6.261 1.00 86.81 221 ALA A CA 1
ATOM 1773 C C . ALA A 1 221 ? -26.847 -2.111 7.594 1.00 86.81 221 ALA A C 1
ATOM 1775 O O . ALA A 1 221 ? -26.377 -3.183 7.973 1.00 86.81 221 ALA A O 1
ATOM 1776 N N . ALA A 1 222 ? -27.812 -1.478 8.266 1.00 86.56 222 ALA A N 1
ATOM 1777 C CA . ALA A 1 222 ? -28.365 -1.970 9.523 1.00 86.56 222 ALA A CA 1
ATOM 1778 C C . ALA A 1 222 ? -29.024 -3.354 9.373 1.00 86.56 222 ALA A C 1
ATOM 1780 O O . ALA A 1 222 ? -28.764 -4.245 10.178 1.00 86.56 222 ALA A O 1
ATOM 1781 N N . SER A 1 223 ? -29.827 -3.579 8.326 1.00 88.38 223 SER A N 1
ATOM 1782 C CA . SER A 1 223 ? -30.481 -4.879 8.097 1.00 88.38 223 SER A CA 1
ATOM 1783 C C . SER A 1 223 ? -29.479 -6.006 7.818 1.00 88.38 223 SER A C 1
ATOM 1785 O O . SER A 1 223 ? -29.613 -7.108 8.363 1.00 88.38 223 SER A O 1
ATOM 1787 N N . LYS A 1 224 ? -28.433 -5.721 7.030 1.00 87.38 224 LYS A N 1
ATOM 1788 C CA . LYS A 1 224 ? -27.319 -6.648 6.787 1.00 87.38 224 LYS A CA 1
ATOM 1789 C C . LYS A 1 224 ? -26.589 -6.985 8.086 1.00 87.38 224 LYS A C 1
ATOM 1791 O O . LYS A 1 224 ? -26.394 -8.163 8.371 1.00 87.38 224 LYS A O 1
ATOM 1796 N N . LEU A 1 225 ? -26.263 -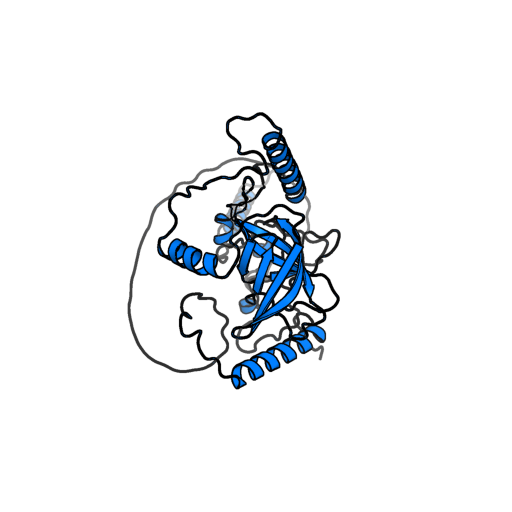5.983 8.904 1.00 86.31 225 LEU A N 1
ATOM 1797 C CA . LEU A 1 225 ? -25.614 -6.189 10.203 1.00 86.31 225 LEU A CA 1
ATOM 1798 C C . LEU A 1 225 ? -26.472 -7.029 11.155 1.00 86.31 225 LEU A C 1
ATOM 1800 O O . LEU A 1 225 ? -25.952 -7.955 11.765 1.00 86.31 225 LEU A O 1
ATOM 1804 N N . CYS A 1 226 ? -27.782 -6.782 11.240 1.00 87.12 226 CYS A N 1
ATOM 1805 C CA . CYS A 1 226 ? -28.693 -7.585 12.065 1.00 87.12 226 CYS A CA 1
ATOM 1806 C C . CYS A 1 226 ? -28.769 -9.052 11.620 1.00 87.12 226 CYS A C 1
ATOM 1808 O O . CYS A 1 226 ? -28.983 -9.941 12.444 1.00 87.12 226 CYS A O 1
ATOM 1810 N N . THR A 1 227 ? -28.620 -9.310 10.321 1.00 89.94 227 THR A N 1
ATOM 1811 C CA . THR A 1 227 ? -28.598 -10.674 9.778 1.00 89.94 227 THR A CA 1
ATOM 1812 C C . THR A 1 227 ? -27.265 -11.350 10.090 1.00 89.94 227 THR A C 1
ATOM 1814 O O . THR A 1 227 ? -27.255 -12.456 10.624 1.00 89.94 227 THR A O 1
ATOM 1817 N N . LEU A 1 228 ? -26.152 -10.651 9.846 1.00 87.56 228 LEU A N 1
ATOM 1818 C CA . LEU A 1 228 ? -24.799 -11.136 10.123 1.00 87.56 228 LEU A CA 1
ATOM 1819 C C . LEU A 1 228 ? -24.555 -11.375 11.613 1.00 87.56 228 LEU A C 1
ATOM 1821 O O . LEU A 1 228 ? -23.904 -12.350 11.961 1.00 87.56 228 LEU A O 1
ATOM 1825 N N . ALA A 1 229 ? -25.134 -10.558 12.494 1.00 88.00 229 ALA A N 1
ATOM 1826 C CA . ALA A 1 229 ? -25.018 -10.719 13.943 1.00 88.00 229 ALA A CA 1
ATOM 1827 C C . ALA A 1 229 ? -25.588 -12.053 14.461 1.00 88.00 229 ALA A C 1
ATOM 1829 O O . ALA A 1 229 ? -25.264 -12.463 15.572 1.00 88.00 229 ALA A O 1
ATOM 1830 N N . LYS A 1 230 ? -26.431 -12.741 13.675 1.00 90.31 230 LYS A N 1
ATOM 1831 C CA . LYS A 1 230 ? -26.941 -14.080 14.016 1.00 90.31 230 LYS A CA 1
ATOM 1832 C C . LYS A 1 230 ? -25.949 -15.192 13.682 1.00 90.31 230 LYS A C 1
ATOM 1834 O O . LYS A 1 230 ? -26.023 -16.259 14.281 1.00 90.31 230 LYS A O 1
ATOM 1839 N N . THR A 1 231 ? -25.067 -14.966 12.710 1.00 91.38 231 THR A N 1
ATOM 1840 C CA . THR A 1 231 ? -24.156 -15.982 12.163 1.00 91.38 231 THR A CA 1
ATOM 1841 C C . THR A 1 231 ? -22.693 -15.734 12.522 1.00 91.38 231 THR A C 1
ATOM 1843 O O . THR A 1 231 ? -21.915 -16.680 12.559 1.00 91.38 231 THR A O 1
ATOM 1846 N N . ALA A 1 232 ? -22.303 -14.483 12.774 1.00 88.62 232 ALA A N 1
ATOM 1847 C CA . ALA A 1 232 ? -20.927 -14.065 13.005 1.00 88.62 232 ALA A CA 1
ATOM 1848 C C . ALA A 1 232 ? -20.837 -13.005 14.121 1.00 88.62 232 ALA A C 1
ATOM 1850 O O . ALA A 1 232 ? -21.757 -12.198 14.288 1.00 88.62 232 ALA A O 1
ATOM 1851 N N . PRO A 1 233 ? -19.726 -12.970 14.880 1.00 89.75 233 PRO A N 1
ATOM 1852 C CA . PRO A 1 233 ? -19.506 -11.943 15.889 1.00 89.75 233 PRO A CA 1
ATOM 1853 C C . PRO A 1 233 ? -19.331 -10.567 15.234 1.00 89.75 233 PRO A C 1
ATOM 1855 O O . PRO A 1 233 ? -18.574 -10.412 14.277 1.00 89.75 233 PRO A O 1
ATOM 1858 N N . VAL A 1 234 ? -20.007 -9.556 15.780 1.00 87.56 234 VAL A N 1
ATOM 1859 C CA . VAL A 1 234 ? -19.855 -8.158 15.360 1.00 87.56 234 VAL A CA 1
ATOM 1860 C C . VAL A 1 234 ? -18.918 -7.456 16.331 1.00 87.56 234 VAL A C 1
ATOM 1862 O O . VAL A 1 234 ? -19.199 -7.376 17.526 1.00 87.56 234 VAL A O 1
ATOM 1865 N N . THR A 1 235 ? -17.810 -6.935 15.816 1.00 89.06 235 THR A N 1
ATOM 1866 C CA . THR A 1 235 ? -16.848 -6.135 16.578 1.00 89.06 235 THR A CA 1
ATOM 1867 C C . THR A 1 235 ? -16.932 -4.672 16.152 1.00 89.06 235 THR A C 1
ATOM 1869 O O . THR A 1 235 ? -17.141 -4.356 14.981 1.00 89.06 235 THR A O 1
ATOM 1872 N N . ALA A 1 236 ? -16.788 -3.763 17.114 1.00 88.75 236 ALA A N 1
ATOM 1873 C CA . ALA A 1 236 ? -16.710 -2.328 16.870 1.00 88.75 236 ALA A CA 1
ATOM 1874 C C . ALA A 1 236 ? -15.409 -1.797 17.472 1.00 88.75 236 ALA A C 1
ATOM 1876 O O . ALA A 1 236 ? -15.078 -2.114 18.614 1.00 88.75 236 ALA A O 1
ATOM 1877 N N . CYS A 1 237 ? -14.677 -0.994 16.704 1.00 89.19 237 CYS A N 1
ATOM 1878 C CA . CYS A 1 237 ? -13.407 -0.408 17.121 1.00 89.19 237 CYS A CA 1
ATOM 1879 C C . CYS A 1 237 ? -13.512 1.119 17.106 1.00 89.19 237 CYS A C 1
ATOM 1881 O O . CYS A 1 237 ? -14.050 1.701 16.162 1.00 89.19 237 CYS A O 1
ATOM 1883 N N . GLY A 1 238 ? -12.987 1.763 18.149 1.00 88.56 238 GLY A N 1
ATOM 1884 C CA . GLY A 1 238 ? -12.815 3.212 18.175 1.00 88.56 238 GLY A CA 1
ATOM 1885 C C . GLY A 1 238 ? -11.721 3.636 17.198 1.00 88.56 238 GLY A C 1
ATOM 1886 O O . GLY A 1 238 ? -10.695 2.969 17.086 1.00 88.56 238 GLY A O 1
ATOM 1887 N N . LEU A 1 239 ? -11.946 4.734 16.479 1.00 90.69 239 LEU A N 1
ATOM 1888 C CA . LEU A 1 239 ? -10.972 5.273 15.533 1.00 90.69 239 LEU A CA 1
ATOM 1889 C C . LEU A 1 239 ? -10.128 6.359 16.186 1.00 90.69 239 LEU A C 1
ATOM 1891 O O . LEU A 1 239 ? -10.648 7.218 16.901 1.00 90.69 239 LEU A O 1
ATOM 1895 N N . LEU A 1 240 ? -8.835 6.367 15.874 1.00 89.31 240 LEU A N 1
ATOM 1896 C CA . LEU A 1 240 ? -7.940 7.421 16.335 1.00 89.31 240 LEU A CA 1
ATOM 1897 C C . LEU A 1 240 ? -8.124 8.707 15.519 1.00 89.31 240 LEU A C 1
ATOM 1899 O O . LEU A 1 240 ? -8.696 8.742 14.421 1.00 89.31 240 LEU A O 1
ATOM 1903 N N . LYS A 1 241 ? -7.600 9.813 16.054 1.00 87.50 241 LYS A N 1
ATOM 1904 C CA . LYS A 1 241 ? -7.656 11.114 15.384 1.00 87.50 241 LYS A CA 1
ATOM 1905 C C . LYS A 1 241 ? -7.003 11.022 13.999 1.00 87.50 241 LYS A C 1
ATOM 1907 O O . LYS A 1 241 ? -5.846 10.640 13.886 1.00 87.50 241 LYS A O 1
ATOM 1912 N N . HIS A 1 242 ? -7.728 11.474 12.975 1.00 87.56 242 HIS A N 1
ATOM 1913 C CA . HIS A 1 242 ? -7.334 11.470 11.556 1.00 87.56 242 HIS A CA 1
ATOM 1914 C C . HIS A 1 242 ? -7.456 10.133 10.806 1.00 87.56 242 HIS A C 1
ATOM 1916 O O . HIS A 1 242 ? -7.290 10.150 9.591 1.00 87.56 242 HIS A O 1
ATOM 1922 N N . GLU A 1 243 ? -7.852 9.028 11.445 1.00 89.44 243 GLU A N 1
ATOM 1923 C CA . GLU A 1 243 ? -8.024 7.739 10.746 1.00 89.44 243 GLU A CA 1
ATOM 1924 C C . GLU A 1 243 ? -9.252 7.665 9.823 1.00 89.44 243 GLU A C 1
ATOM 1926 O O . GLU A 1 243 ? -9.387 6.749 9.015 1.00 89.44 243 GLU A O 1
ATOM 1931 N N . SER A 1 244 ? -10.180 8.617 9.927 1.00 90.06 244 SER A N 1
ATOM 1932 C CA . SER A 1 244 ? -11.298 8.740 8.982 1.00 90.06 244 SER A CA 1
ATOM 1933 C C . SER A 1 244 ? -10.895 9.382 7.652 1.00 90.06 244 SER A C 1
ATOM 1935 O O . SER A 1 244 ? -11.668 9.352 6.699 1.00 90.06 244 SER A O 1
ATOM 1937 N N . LYS A 1 245 ? -9.706 9.990 7.576 1.00 90.62 245 LYS A N 1
ATOM 1938 C CA . LYS A 1 245 ? -9.231 10.684 6.377 1.00 90.62 245 LYS A CA 1
ATOM 1939 C C . LYS A 1 245 ? -8.532 9.709 5.435 1.00 90.62 245 LYS A C 1
ATOM 1941 O O . LYS A 1 245 ? -7.924 8.745 5.885 1.00 90.62 245 LYS A O 1
ATOM 1946 N N . ILE A 1 246 ? -8.578 9.997 4.138 1.00 91.88 246 ILE A N 1
ATOM 1947 C CA . ILE A 1 246 ? -7.908 9.208 3.096 1.00 91.88 246 ILE A CA 1
ATOM 1948 C C . ILE A 1 246 ? -6.523 9.797 2.822 1.00 91.88 246 ILE A C 1
ATOM 1950 O O . ILE A 1 246 ? -6.362 11.016 2.768 1.00 91.88 246 ILE A O 1
ATOM 1954 N N . SER A 1 247 ? -5.525 8.936 2.642 1.00 91.94 247 SER A N 1
ATOM 1955 C CA . SER A 1 247 ? -4.177 9.311 2.207 1.00 91.94 247 SER A CA 1
ATOM 1956 C C . SER A 1 247 ? -3.554 8.193 1.364 1.00 91.94 247 SER A C 1
ATOM 1958 O O . SER A 1 247 ? -4.227 7.220 1.023 1.00 91.94 247 SER A O 1
ATOM 1960 N N . VAL A 1 248 ? -2.274 8.332 1.023 1.00 92.25 248 VAL A N 1
ATOM 1961 C CA . VAL A 1 248 ? -1.494 7.296 0.336 1.00 92.25 248 VAL A CA 1
ATOM 1962 C C . VAL A 1 248 ? -0.768 6.457 1.382 1.00 92.25 248 VAL A C 1
ATOM 1964 O O . VAL A 1 248 ? 0.091 6.957 2.112 1.00 92.25 248 VAL A O 1
ATOM 1967 N N . LEU A 1 249 ? -1.140 5.182 1.476 1.00 93.06 249 LEU A N 1
ATOM 1968 C CA . LEU A 1 249 ? -0.539 4.217 2.390 1.00 93.06 249 LEU A CA 1
ATOM 1969 C C . LEU A 1 249 ? 0.480 3.362 1.638 1.00 93.06 249 LEU A C 1
ATOM 1971 O O . LEU A 1 2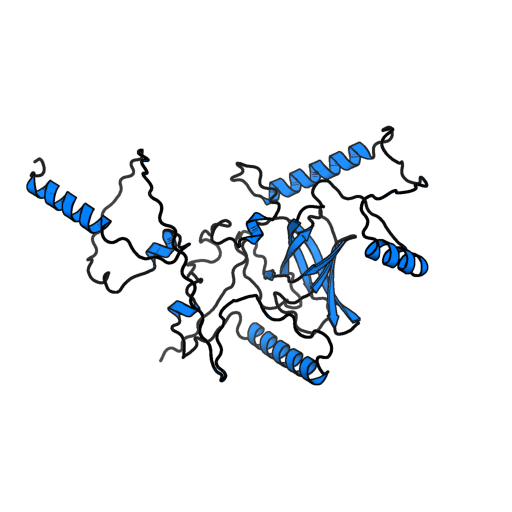49 ? 0.242 2.944 0.503 1.00 93.06 249 LEU A O 1
ATOM 1975 N N . HIS A 1 250 ? 1.594 3.068 2.306 1.00 94.00 250 HIS A N 1
ATOM 1976 C CA . HIS A 1 250 ? 2.655 2.204 1.803 1.00 94.00 250 HIS A CA 1
ATOM 1977 C C . HIS A 1 250 ? 2.793 0.971 2.684 1.00 94.00 250 HIS A C 1
ATOM 1979 O O . HIS A 1 250 ? 3.120 1.064 3.870 1.00 94.00 250 HIS A O 1
ATOM 1985 N N . PHE A 1 251 ? 2.592 -0.193 2.083 1.00 94.88 251 PHE A N 1
ATOM 1986 C CA . PHE A 1 251 ? 2.684 -1.489 2.736 1.00 94.88 251 PHE A CA 1
ATOM 1987 C C . PHE A 1 251 ? 3.943 -2.209 2.276 1.00 94.88 251 PHE A C 1
ATOM 1989 O O . PHE A 1 251 ? 4.177 -2.334 1.078 1.00 94.88 251 PHE A O 1
ATOM 1996 N N . SER A 1 252 ? 4.741 -2.706 3.217 1.00 94.56 252 SER A N 1
ATOM 1997 C CA . SER A 1 252 ? 5.821 -3.643 2.907 1.00 94.56 252 SER A CA 1
ATOM 1998 C C . SER A 1 252 ? 5.206 -5.029 2.778 1.00 94.56 252 SER A C 1
ATOM 2000 O O . SER A 1 252 ? 4.733 -5.565 3.778 1.00 94.56 252 SER A O 1
ATOM 2002 N N . VAL A 1 253 ? 5.168 -5.587 1.569 1.00 94.94 253 VAL A N 1
ATOM 2003 C CA . VAL A 1 253 ? 4.498 -6.858 1.267 1.00 94.94 253 VAL A CA 1
ATOM 2004 C C . VAL A 1 253 ? 5.474 -7.870 0.678 1.00 94.94 253 VAL A C 1
ATOM 2006 O O . VAL A 1 253 ? 6.356 -7.529 -0.110 1.00 94.94 253 VAL A O 1
ATOM 2009 N N . LYS A 1 254 ? 5.302 -9.133 1.059 1.00 94.50 254 LYS A N 1
ATOM 2010 C CA . LYS A 1 254 ? 5.986 -10.292 0.485 1.00 94.50 254 LYS A CA 1
ATOM 2011 C C . LYS A 1 254 ? 4.928 -11.252 -0.050 1.00 94.50 254 LYS A C 1
ATOM 2013 O O . LYS A 1 254 ? 3.954 -11.548 0.646 1.00 94.50 254 LYS A O 1
ATOM 2018 N N . LYS A 1 255 ? 5.126 -11.745 -1.274 1.00 94.06 255 LYS A N 1
ATOM 2019 C CA . LYS A 1 255 ? 4.269 -12.780 -1.868 1.00 94.06 255 LYS A CA 1
ATOM 2020 C C . LYS A 1 255 ? 4.250 -14.021 -0.968 1.00 94.06 255 LYS A C 1
ATOM 2022 O O . LYS A 1 255 ? 5.302 -14.436 -0.477 1.00 94.06 255 LYS A O 1
ATOM 2027 N N . HIS A 1 256 ? 3.065 -14.575 -0.725 1.00 93.00 256 HIS A N 1
ATOM 2028 C CA . HIS A 1 256 ? 2.919 -15.772 0.097 1.00 93.00 256 HIS A CA 1
ATOM 2029 C C . HIS A 1 256 ? 3.418 -17.008 -0.665 1.00 93.00 256 HIS A C 1
ATOM 2031 O O . HIS A 1 256 ? 3.203 -17.117 -1.869 1.00 93.00 256 HIS A O 1
ATOM 2037 N N . GLU A 1 257 ? 4.079 -17.939 0.026 1.00 88.50 257 GLU A N 1
ATOM 2038 C CA . GLU A 1 257 ? 4.735 -19.098 -0.608 1.00 88.50 257 GLU A CA 1
ATOM 2039 C C . GLU A 1 257 ? 3.744 -20.090 -1.222 1.00 88.50 257 GLU A C 1
ATOM 2041 O O . GLU A 1 257 ? 4.083 -20.771 -2.177 1.00 88.50 257 GLU A O 1
ATOM 2046 N N . THR A 1 258 ? 2.505 -20.141 -0.726 1.00 88.00 258 THR A N 1
ATOM 2047 C CA . THR A 1 258 ? 1.459 -21.008 -1.300 1.00 88.00 258 THR A CA 1
ATOM 2048 C C . THR A 1 258 ? 0.782 -20.407 -2.531 1.00 88.00 258 THR A C 1
ATOM 2050 O O . THR A 1 258 ? -0.120 -21.029 -3.086 1.00 88.00 258 THR A O 1
ATOM 2053 N N . TYR A 1 259 ? 1.117 -19.169 -2.902 1.00 87.69 259 TYR A N 1
ATOM 2054 C CA . TYR A 1 259 ? 0.464 -18.461 -3.994 1.00 87.69 259 TYR A CA 1
ATOM 2055 C C . TYR A 1 259 ? 1.406 -18.380 -5.200 1.00 87.69 259 TYR A C 1
ATOM 2057 O O . TYR A 1 259 ? 2.263 -17.500 -5.297 1.00 87.69 259 TYR A O 1
ATOM 2065 N N . ASP A 1 260 ? 1.235 -19.303 -6.144 1.00 86.31 260 ASP A N 1
ATOM 2066 C CA . ASP A 1 260 ? 2.125 -19.417 -7.306 1.00 86.31 260 ASP A CA 1
ATOM 2067 C C . ASP A 1 260 ? 1.773 -18.439 -8.424 1.00 86.31 260 ASP A C 1
ATOM 2069 O O . ASP A 1 260 ? 2.661 -17.913 -9.099 1.00 86.31 260 ASP A O 1
ATOM 2073 N N . ALA A 1 261 ? 0.488 -18.125 -8.592 1.00 88.38 261 ALA A N 1
ATOM 2074 C CA . ALA A 1 261 ? 0.028 -17.281 -9.685 1.00 88.38 261 ALA A CA 1
ATOM 2075 C C . ALA A 1 261 ? 0.694 -15.885 -9.661 1.00 88.38 261 ALA A C 1
ATOM 2077 O O . ALA A 1 261 ? 1.001 -15.348 -8.588 1.00 88.38 261 ALA A O 1
ATOM 2078 N N . PRO A 1 262 ? 0.979 -15.287 -10.828 1.00 90.19 262 PRO A N 1
ATOM 2079 C CA . PRO A 1 262 ? 1.510 -13.930 -10.899 1.00 90.19 262 PRO A CA 1
ATOM 2080 C C . PRO A 1 262 ? 0.477 -12.910 -10.393 1.00 90.19 262 PRO A C 1
ATOM 2082 O O . PRO A 1 262 ? -0.734 -13.118 -10.492 1.00 90.19 262 PRO A O 1
ATOM 2085 N N . ILE A 1 263 ? 0.967 -11.811 -9.816 1.00 91.31 263 ILE A N 1
ATOM 2086 C CA . ILE A 1 263 ? 0.142 -10.684 -9.356 1.00 91.31 263 ILE A CA 1
ATOM 2087 C C . ILE A 1 263 ? 0.644 -9.443 -10.071 1.00 91.31 263 ILE A C 1
ATOM 2089 O O . ILE A 1 263 ? 1.804 -9.058 -9.892 1.00 91.31 263 ILE A O 1
ATOM 2093 N N . LYS A 1 264 ? -0.216 -8.835 -10.884 1.00 92.19 264 LYS A N 1
ATOM 2094 C CA . LYS A 1 264 ? 0.130 -7.641 -11.658 1.00 92.19 264 LYS A CA 1
ATOM 2095 C C . LYS A 1 264 ? -0.055 -6.391 -10.800 1.00 92.19 264 LYS A C 1
ATOM 2097 O O . LYS A 1 264 ? -0.952 -6.313 -9.964 1.00 92.19 264 LYS A O 1
ATOM 2102 N N . SER A 1 265 ? 0.776 -5.380 -11.022 1.00 93.19 265 SER A N 1
ATOM 2103 C CA . SER A 1 265 ? 0.516 -4.034 -10.508 1.00 93.19 265 SER A CA 1
ATOM 2104 C C . SER A 1 265 ? -0.822 -3.513 -11.033 1.00 93.19 265 SER A C 1
ATOM 2106 O O . SER A 1 265 ? -1.171 -3.748 -12.188 1.00 93.19 265 SER A O 1
ATOM 2108 N N . LYS A 1 266 ? -1.534 -2.753 -10.195 1.00 92.75 266 LYS A N 1
ATOM 2109 C CA . LYS A 1 266 ? -2.886 -2.221 -10.441 1.00 92.75 266 LYS A CA 1
ATOM 2110 C C . LYS A 1 266 ? -4.002 -3.276 -10.531 1.00 92.75 266 LYS A C 1
ATOM 2112 O O . LYS A 1 266 ? -5.127 -2.923 -10.871 1.00 92.75 266 LYS A O 1
ATOM 2117 N N . GLU A 1 267 ? -3.728 -4.534 -10.202 1.00 92.44 267 GLU A N 1
ATOM 2118 C CA . GLU A 1 267 ? -4.766 -5.558 -10.065 1.00 92.44 267 GLU A CA 1
ATOM 2119 C C . GLU A 1 267 ? -5.602 -5.335 -8.794 1.00 92.44 267 GLU A C 1
ATOM 2121 O O . GLU A 1 267 ? -5.116 -4.782 -7.808 1.00 92.44 267 GLU A O 1
ATOM 2126 N N . GLU A 1 268 ? -6.872 -5.734 -8.805 1.00 93.69 268 GLU A N 1
ATOM 2127 C CA . GLU A 1 268 ? -7.754 -5.590 -7.649 1.00 93.69 268 GLU A CA 1
ATOM 2128 C C . GLU A 1 268 ? -7.395 -6.589 -6.544 1.00 93.69 268 GLU A C 1
ATOM 2130 O O . GLU A 1 268 ? -7.431 -7.805 -6.733 1.00 93.69 268 GLU A O 1
ATOM 2135 N N . LEU A 1 269 ? -7.050 -6.065 -5.369 1.00 94.38 269 LEU A N 1
ATOM 2136 C CA . LEU A 1 269 ? -6.668 -6.851 -4.204 1.00 94.38 269 LEU A CA 1
ATOM 2137 C C . LEU A 1 269 ? -7.436 -6.385 -2.967 1.00 94.38 269 LEU A C 1
ATOM 2139 O O . LEU A 1 269 ? -7.768 -5.208 -2.807 1.00 94.38 269 LEU A O 1
ATOM 2143 N N . ILE A 1 270 ? -7.694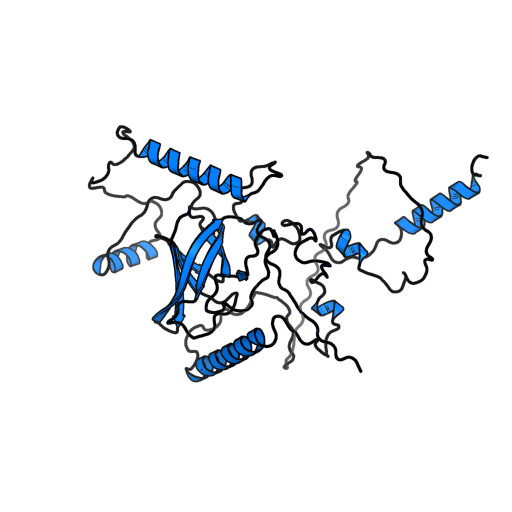 -7.326 -2.064 1.00 95.44 270 ILE A N 1
ATOM 2144 C CA . ILE A 1 270 ? -8.376 -7.077 -0.797 1.00 95.44 270 ILE A CA 1
ATOM 2145 C C . ILE A 1 270 ? -7.311 -6.946 0.290 1.00 95.44 270 ILE A C 1
ATOM 2147 O O . ILE A 1 270 ? -6.593 -7.896 0.595 1.00 95.44 270 ILE A O 1
ATOM 2151 N N . PHE A 1 271 ? -7.223 -5.772 0.900 1.00 95.62 271 PHE A N 1
ATOM 2152 C CA . PHE A 1 271 ? -6.295 -5.476 1.981 1.00 95.62 271 PHE A CA 1
ATOM 2153 C C . PHE A 1 271 ? -7.006 -5.577 3.325 1.00 95.62 271 PHE A C 1
ATOM 2155 O O . PHE A 1 271 ? -7.932 -4.818 3.613 1.00 95.62 271 PHE A O 1
ATOM 2162 N N . HIS A 1 272 ? -6.528 -6.485 4.169 1.00 94.69 272 HIS A N 1
ATOM 2163 C CA . HIS A 1 272 ? -6.877 -6.563 5.581 1.00 94.69 272 HIS A CA 1
ATOM 2164 C C . HIS A 1 272 ? -5.767 -5.907 6.394 1.00 94.69 272 HIS A C 1
ATOM 2166 O O . HIS A 1 272 ? -4.665 -6.445 6.489 1.00 94.69 272 HIS A O 1
ATOM 2172 N N . VAL A 1 273 ? -6.049 -4.738 6.963 1.00 92.69 273 VAL A N 1
ATOM 2173 C CA . VAL A 1 273 ? -5.099 -3.909 7.712 1.00 92.69 273 VAL A CA 1
ATOM 2174 C C . VAL A 1 273 ? -5.642 -3.707 9.121 1.00 92.69 273 VAL A C 1
ATOM 2176 O O . VAL A 1 273 ? -6.547 -2.899 9.342 1.00 92.69 273 VAL A O 1
ATOM 2179 N N . GLY A 1 274 ? -5.109 -4.455 10.088 1.00 88.31 274 GLY A N 1
ATOM 2180 C CA . GLY A 1 274 ? -5.658 -4.472 11.446 1.00 88.31 274 GLY A CA 1
ATOM 2181 C C . GLY A 1 274 ? -7.133 -4.891 11.450 1.00 88.31 274 GLY A C 1
ATOM 2182 O O . GLY A 1 274 ? -7.460 -6.008 11.063 1.00 88.31 274 GLY A O 1
ATOM 2183 N N . PHE A 1 275 ? -8.021 -3.986 11.868 1.00 87.75 275 PHE A N 1
ATOM 2184 C CA . PHE A 1 275 ? -9.476 -4.200 11.886 1.00 87.75 275 PHE A CA 1
ATOM 2185 C C . PHE A 1 275 ? -10.192 -3.717 10.613 1.00 87.75 275 PHE A C 1
ATOM 2187 O O . PHE A 1 275 ? -11.407 -3.870 10.493 1.00 87.75 275 PHE A O 1
ATOM 2194 N N . ARG A 1 276 ? -9.476 -3.093 9.670 1.00 90.94 276 ARG A N 1
ATOM 2195 C CA . ARG A 1 276 ? -10.059 -2.550 8.440 1.00 90.94 276 ARG A CA 1
ATOM 2196 C C . ARG A 1 276 ? -9.863 -3.515 7.287 1.00 90.94 276 ARG A C 1
ATOM 2198 O O . ARG A 1 276 ? -8.788 -4.082 7.114 1.00 90.94 276 ARG A O 1
ATOM 2205 N N . GLN A 1 277 ? -10.890 -3.618 6.458 1.00 91.94 277 GLN A N 1
ATOM 2206 C CA . GLN A 1 277 ? -10.829 -4.296 5.176 1.00 91.94 277 GLN A CA 1
ATOM 2207 C C . GLN A 1 277 ? -11.218 -3.300 4.090 1.00 91.94 277 GLN A C 1
ATOM 2209 O O . GLN A 1 277 ? -12.228 -2.607 4.215 1.00 91.94 277 GLN A O 1
ATOM 2214 N N . PHE A 1 278 ? -10.417 -3.217 3.037 1.00 93.56 278 PHE A N 1
ATOM 2215 C CA . PHE A 1 278 ? -10.743 -2.423 1.860 1.00 93.56 278 PHE A CA 1
ATOM 2216 C C . PHE A 1 278 ? -10.225 -3.106 0.603 1.00 93.56 278 PHE A C 1
ATOM 2218 O O . PHE A 1 278 ? -9.294 -3.908 0.641 1.00 93.56 278 PHE A O 1
ATOM 2225 N N . VAL A 1 279 ? -10.856 -2.781 -0.514 1.00 94.62 279 VAL A N 1
ATOM 2226 C CA . VAL A 1 279 ? -10.460 -3.256 -1.833 1.00 94.62 279 VAL A CA 1
ATOM 2227 C C . VAL A 1 279 ? -9.731 -2.128 -2.538 1.00 94.62 279 VAL A C 1
ATOM 2229 O O . VAL A 1 279 ? -10.151 -0.973 -2.454 1.00 94.62 279 VAL A O 1
ATOM 2232 N N . GLY A 1 280 ? -8.650 -2.441 -3.239 1.00 93.06 280 GLY A N 1
ATOM 2233 C CA . GLY A 1 280 ? -8.101 -1.495 -4.192 1.00 93.06 280 GLY A CA 1
ATOM 2234 C C . GLY A 1 280 ? -6.938 -2.040 -4.995 1.00 93.06 280 GLY A C 1
ATOM 2235 O O . GLY A 1 280 ? -6.558 -3.203 -4.884 1.00 93.06 280 GLY A O 1
ATOM 2236 N N . ARG A 1 281 ? -6.406 -1.166 -5.847 1.00 95.25 281 ARG A N 1
ATOM 2237 C CA . ARG A 1 281 ? -5.449 -1.501 -6.900 1.00 95.25 281 ARG A CA 1
ATOM 2238 C C . ARG A 1 281 ? -4.068 -0.946 -6.542 1.00 95.25 281 ARG A C 1
ATOM 2240 O O . ARG A 1 281 ? -3.825 0.241 -6.763 1.00 95.25 281 ARG A O 1
ATOM 2247 N N . PRO A 1 282 ? -3.170 -1.743 -5.938 1.00 95.31 282 PRO A N 1
ATOM 2248 C CA . PRO A 1 282 ? -1.886 -1.242 -5.480 1.00 95.31 282 PRO A CA 1
ATOM 2249 C C . PRO A 1 282 ? -0.913 -1.057 -6.643 1.00 95.31 282 PRO A C 1
ATOM 2251 O O . PRO A 1 282 ? -0.876 -1.841 -7.591 1.00 95.31 282 PRO A O 1
ATOM 2254 N N . THR A 1 283 ? -0.052 -0.053 -6.523 1.00 95.81 283 THR A N 1
ATOM 2255 C CA . THR A 1 283 ? 1.148 0.063 -7.358 1.00 95.81 283 THR A CA 1
ATOM 2256 C C . THR A 1 283 ? 2.330 -0.528 -6.599 1.00 95.81 283 THR A C 1
ATOM 2258 O O . THR A 1 283 ? 2.670 -0.036 -5.517 1.00 95.81 283 THR A O 1
ATOM 2261 N N . PHE A 1 284 ? 2.948 -1.582 -7.139 1.00 95.69 284 PHE A N 1
ATOM 2262 C CA . PHE A 1 284 ? 4.140 -2.181 -6.541 1.00 95.69 284 PHE A CA 1
ATOM 2263 C C . PHE A 1 284 ? 5.394 -1.396 -6.919 1.00 95.69 284 PHE A C 1
ATOM 2265 O O . PHE A 1 284 ? 5.533 -0.891 -8.034 1.00 95.69 284 PHE A O 1
ATOM 2272 N N . SER A 1 285 ? 6.320 -1.288 -5.972 1.00 94.94 285 SER A N 1
ATOM 2273 C CA . SER A 1 285 ? 7.600 -0.622 -6.171 1.00 94.94 285 SER A CA 1
ATOM 2274 C C . SER A 1 285 ? 8.720 -1.323 -5.414 1.00 94.94 285 SER A C 1
ATOM 2276 O O . SER A 1 285 ? 8.523 -1.802 -4.295 1.00 94.94 285 SER A O 1
ATOM 2278 N N . SER A 1 286 ? 9.907 -1.348 -6.013 1.00 90.88 286 SER A N 1
ATOM 2279 C CA . SER A 1 286 ? 11.126 -1.789 -5.348 1.00 90.88 286 SER A CA 1
ATOM 2280 C C . SER A 1 286 ? 11.606 -0.690 -4.411 1.00 90.88 286 SER A C 1
ATOM 2282 O O . SER A 1 286 ? 11.597 0.489 -4.781 1.00 90.88 286 SER A O 1
ATOM 2284 N N . GLU A 1 287 ? 12.095 -1.063 -3.239 1.00 82.88 287 GLU A N 1
ATOM 2285 C CA . GLU A 1 287 ? 12.660 -0.108 -2.300 1.00 82.88 287 GLU A CA 1
ATOM 2286 C C . GLU A 1 287 ? 14.185 -0.124 -2.329 1.00 82.88 287 GLU A C 1
ATOM 2288 O O . GLU A 1 287 ? 14.816 -1.164 -2.149 1.00 82.88 287 GLU A O 1
ATOM 2293 N N . PHE A 1 288 ? 14.773 1.057 -2.515 1.00 81.31 288 PHE A N 1
ATOM 2294 C CA . PHE A 1 288 ? 16.213 1.257 -2.430 1.00 81.31 288 PHE A CA 1
ATOM 2295 C C . PHE A 1 288 ? 16.551 2.117 -1.218 1.00 81.31 288 PHE A C 1
ATOM 2297 O O . PHE A 1 288 ? 15.892 3.114 -0.926 1.00 81.31 288 PHE A O 1
ATOM 2304 N N . ILE A 1 289 ? 17.608 1.733 -0.507 1.00 78.38 289 ILE A N 1
ATOM 2305 C CA . ILE A 1 289 ? 18.138 2.518 0.607 1.00 78.38 289 ILE A CA 1
ATOM 2306 C C . ILE A 1 289 ? 18.767 3.801 0.038 1.00 78.38 289 ILE A C 1
ATOM 2308 O O . ILE A 1 289 ? 19.404 3.770 -1.016 1.00 78.38 289 ILE A O 1
ATOM 2312 N N . ASN A 1 290 ? 18.603 4.923 0.744 1.00 77.69 290 ASN A N 1
ATOM 2313 C CA . ASN A 1 290 ? 19.164 6.234 0.389 1.00 77.69 290 ASN A CA 1
ATOM 2314 C C . ASN A 1 290 ? 18.713 6.773 -0.979 1.00 77.69 290 ASN A C 1
ATOM 2316 O O . ASN A 1 290 ? 19.468 7.473 -1.647 1.00 77.69 290 ASN A O 1
ATOM 2320 N N . THR A 1 291 ? 17.504 6.431 -1.424 1.00 81.81 291 THR A N 1
ATOM 2321 C CA . THR A 1 291 ? 16.903 7.011 -2.631 1.00 81.81 291 THR A CA 1
ATOM 2322 C C . THR A 1 291 ? 15.472 7.452 -2.329 1.00 81.81 291 THR A C 1
ATOM 2324 O O . THR A 1 291 ? 14.719 6.770 -1.641 1.00 81.81 291 THR A O 1
ATOM 2327 N N . ASP A 1 292 ? 15.122 8.627 -2.825 1.00 82.81 292 ASP A N 1
ATOM 2328 C CA . ASP A 1 292 ? 13.798 9.255 -2.805 1.00 82.81 292 ASP A CA 1
ATOM 2329 C C . ASP A 1 292 ? 12.860 8.678 -3.883 1.00 82.81 292 ASP A C 1
ATOM 2331 O O . ASP A 1 292 ? 11.658 8.514 -3.661 1.00 82.81 292 ASP A O 1
ATOM 2335 N N . LYS A 1 293 ? 13.427 8.308 -5.034 1.00 89.50 293 LYS A N 1
ATOM 2336 C CA . LYS A 1 293 ? 12.745 7.624 -6.142 1.00 89.50 293 LYS A CA 1
ATOM 2337 C C . LYS A 1 293 ? 12.707 6.110 -5.947 1.00 89.50 293 LYS A C 1
ATOM 2339 O O . LYS A 1 293 ? 13.705 5.479 -5.603 1.00 89.50 293 LYS A O 1
ATOM 2344 N N . ASN A 1 294 ? 11.569 5.508 -6.278 1.00 92.25 294 ASN A N 1
ATOM 2345 C CA . ASN A 1 294 ? 11.367 4.061 -6.227 1.00 92.25 294 ASN A CA 1
ATOM 2346 C C . ASN A 1 294 ? 10.968 3.550 -7.610 1.00 92.25 294 ASN A C 1
ATOM 2348 O O . ASN A 1 294 ? 10.127 4.157 -8.272 1.00 92.25 294 ASN A O 1
ATOM 2352 N N . LYS A 1 295 ? 11.578 2.453 -8.068 1.00 92.62 295 LYS A N 1
ATOM 2353 C CA . LYS A 1 295 ? 11.233 1.858 -9.365 1.00 92.62 295 LYS A CA 1
ATOM 2354 C C . LYS A 1 295 ? 9.901 1.125 -9.230 1.00 92.62 295 LYS A C 1
ATOM 2356 O O . LYS A 1 295 ? 9.740 0.331 -8.306 1.00 92.62 295 LYS A O 1
ATOM 2361 N N . MET A 1 296 ? 8.961 1.388 -10.128 1.00 94.44 296 MET A N 1
ATOM 2362 C CA . MET A 1 296 ? 7.731 0.609 -10.240 1.00 94.44 296 MET A CA 1
ATOM 2363 C C . MET A 1 296 ? 8.066 -0.820 -10.671 1.00 94.44 296 MET A C 1
ATOM 2365 O O . MET A 1 296 ? 8.934 -1.033 -11.514 1.00 94.44 296 MET A O 1
ATOM 2369 N N . GLU A 1 297 ? 7.365 -1.792 -10.103 1.00 92.94 297 GLU A N 1
ATOM 2370 C CA . GLU A 1 297 ? 7.431 -3.189 -10.525 1.00 92.94 297 GLU A CA 1
ATOM 2371 C C . GLU A 1 297 ? 6.140 -3.532 -11.268 1.00 92.94 297 GLU A C 1
ATOM 2373 O O . GLU A 1 297 ? 5.049 -3.172 -10.817 1.00 92.94 297 GLU A O 1
ATOM 2378 N N . ARG A 1 298 ? 6.233 -4.202 -12.420 1.00 91.62 298 ARG A N 1
ATOM 2379 C CA . ARG A 1 298 ? 5.042 -4.629 -13.174 1.00 91.62 298 ARG A CA 1
ATOM 2380 C C . ARG A 1 298 ? 4.323 -5.779 -12.478 1.00 91.62 298 ARG A C 1
ATOM 2382 O O . ARG A 1 298 ? 3.096 -5.836 -12.533 1.00 91.62 298 ARG A O 1
ATOM 2389 N N . PHE A 1 299 ? 5.076 -6.624 -11.778 1.00 92.44 299 PHE A N 1
ATOM 2390 C CA . PHE A 1 299 ? 4.572 -7.763 -11.025 1.00 92.44 299 PHE A CA 1
ATOM 2391 C C . PHE A 1 299 ? 5.139 -7.809 -9.607 1.00 92.44 299 PHE A C 1
ATOM 2393 O O . PHE A 1 299 ? 6.233 -7.313 -9.340 1.00 92.44 299 PHE A O 1
ATOM 2400 N N . LEU A 1 300 ? 4.407 -8.451 -8.695 1.00 92.31 300 LEU A N 1
ATOM 2401 C CA . LEU A 1 300 ? 4.936 -8.810 -7.383 1.00 92.31 300 LEU A CA 1
ATOM 2402 C C . LEU A 1 300 ? 5.769 -10.092 -7.498 1.00 92.31 300 LEU A C 1
ATOM 2404 O O . LEU A 1 300 ? 5.226 -11.191 -7.637 1.00 92.31 300 LEU A O 1
ATOM 2408 N N . HIS A 1 301 ? 7.088 -9.958 -7.404 1.00 89.19 301 HIS A N 1
ATOM 2409 C CA . HIS A 1 301 ? 7.990 -11.102 -7.514 1.00 89.19 301 HIS A CA 1
ATOM 2410 C C . HIS A 1 301 ? 8.072 -11.896 -6.203 1.00 89.19 301 HIS A C 1
ATOM 2412 O O . HIS A 1 301 ? 8.034 -11.342 -5.101 1.00 89.19 301 HIS A O 1
ATOM 2418 N N . ALA A 1 302 ? 8.225 -13.214 -6.324 1.00 88.94 302 ALA A N 1
ATOM 2419 C CA . ALA A 1 302 ? 8.401 -14.103 -5.182 1.00 88.94 302 ALA A CA 1
ATOM 2420 C C . ALA A 1 302 ? 9.766 -13.896 -4.495 1.00 88.94 302 ALA A C 1
ATOM 2422 O O . ALA A 1 302 ? 10.742 -13.480 -5.116 1.00 88.94 302 ALA A O 1
ATOM 2423 N N . GLY A 1 303 ? 9.837 -14.192 -3.194 1.00 85.50 303 GLY A N 1
ATOM 2424 C CA . GLY A 1 303 ? 11.094 -14.200 -2.432 1.00 85.50 303 GLY A CA 1
ATOM 2425 C C . GLY A 1 303 ? 11.648 -12.830 -2.017 1.00 85.50 303 GLY A C 1
ATOM 2426 O O . GLY A 1 303 ? 12.537 -12.790 -1.168 1.00 85.50 303 GLY A O 1
ATOM 2427 N N . ARG A 1 304 ? 11.105 -11.715 -2.526 1.00 89.38 304 ARG A N 1
ATOM 2428 C CA . ARG A 1 304 ? 11.515 -10.353 -2.142 1.00 89.38 304 ARG A CA 1
ATOM 2429 C C . ARG A 1 304 ? 10.390 -9.554 -1.491 1.00 89.38 304 ARG A C 1
ATOM 2431 O O . ARG A 1 304 ? 9.213 -9.851 -1.679 1.00 89.38 304 ARG A O 1
ATOM 2438 N N . PHE A 1 305 ? 10.775 -8.551 -0.706 1.00 91.56 305 PHE A N 1
ATOM 2439 C CA . PHE A 1 305 ? 9.844 -7.547 -0.202 1.00 91.56 305 PHE A CA 1
ATOM 2440 C C . PHE A 1 305 ? 9.702 -6.431 -1.234 1.00 91.56 305 PHE A C 1
ATOM 2442 O O . PHE A 1 305 ? 10.703 -5.868 -1.678 1.00 91.56 305 PHE A O 1
ATOM 2449 N N . SER A 1 306 ? 8.460 -6.094 -1.555 1.00 94.38 306 SER A N 1
ATOM 2450 C CA . SER A 1 306 ? 8.107 -4.950 -2.393 1.00 94.38 306 SER A CA 1
ATOM 2451 C C . SER A 1 306 ? 7.187 -4.018 -1.613 1.00 94.38 306 SER A C 1
ATOM 2453 O O . SER A 1 306 ? 6.528 -4.419 -0.651 1.00 94.38 306 SER A O 1
ATOM 2455 N N . VAL A 1 307 ? 7.130 -2.752 -2.016 1.00 95.25 307 VAL A N 1
ATOM 2456 C CA . VAL A 1 307 ? 6.251 -1.763 -1.393 1.00 95.25 307 VAL A CA 1
ATOM 2457 C C . VAL A 1 307 ? 5.009 -1.571 -2.251 1.00 95.25 307 VAL A C 1
ATOM 24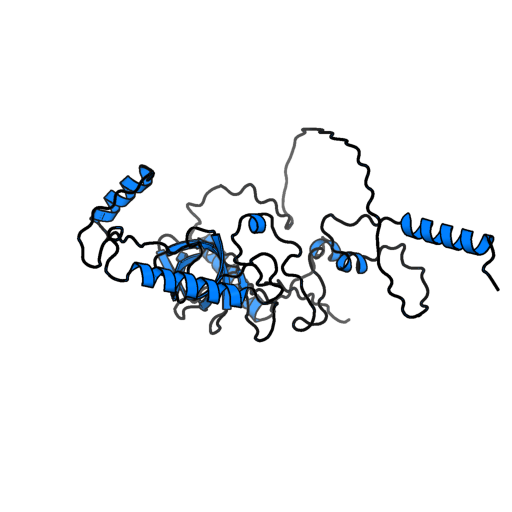59 O O . VAL A 1 307 ? 5.099 -1.070 -3.373 1.00 95.25 307 VAL A O 1
ATOM 2462 N N . ALA A 1 308 ? 3.852 -1.948 -1.710 1.00 95.81 308 ALA A N 1
ATOM 2463 C CA . ALA A 1 308 ? 2.542 -1.723 -2.306 1.00 95.81 308 ALA A CA 1
ATOM 2464 C C . ALA A 1 308 ? 1.993 -0.363 -1.862 1.00 95.81 308 ALA A C 1
ATOM 2466 O O . ALA A 1 308 ? 1.863 -0.106 -0.664 1.00 95.81 308 ALA A O 1
ATOM 2467 N N . SER A 1 309 ? 1.675 0.502 -2.823 1.00 95.31 309 SER A N 1
ATOM 2468 C CA . SER A 1 309 ? 1.162 1.853 -2.563 1.00 95.31 309 SER A CA 1
ATOM 2469 C C . SER A 1 309 ? -0.276 1.987 -3.045 1.00 95.31 309 SER A C 1
ATOM 2471 O O . SER A 1 309 ? -0.573 1.618 -4.182 1.00 95.31 309 SER A O 1
ATOM 2473 N N . ILE A 1 310 ? -1.161 2.488 -2.183 1.00 94.88 310 ILE A N 1
ATOM 2474 C CA . ILE A 1 310 ? -2.611 2.531 -2.422 1.00 94.88 310 ILE A CA 1
ATOM 2475 C C . ILE A 1 310 ? -3.258 3.717 -1.695 1.00 94.88 310 ILE A C 1
ATOM 2477 O O . ILE A 1 310 ? -2.811 4.118 -0.618 1.00 94.88 310 ILE A O 1
ATOM 2481 N N . TYR A 1 311 ? -4.333 4.262 -2.266 1.00 94.00 311 TYR A N 1
ATOM 2482 C CA . TYR A 1 311 ? -5.202 5.208 -1.570 1.00 94.00 311 TYR A CA 1
ATOM 2483 C C . TYR A 1 311 ? -6.091 4.464 -0.580 1.00 94.00 311 TYR A C 1
ATOM 2485 O O . TYR A 1 311 ? -6.884 3.611 -0.973 1.00 94.00 311 TYR A O 1
ATOM 2493 N N . ALA A 1 312 ? -5.972 4.782 0.703 1.00 93.81 312 ALA A N 1
ATOM 2494 C CA . ALA A 1 312 ? -6.770 4.139 1.738 1.00 93.81 312 ALA A CA 1
ATOM 2495 C C . ALA A 1 312 ? -6.976 5.068 2.947 1.00 93.81 312 ALA A C 1
ATOM 2497 O O . ALA A 1 312 ? -6.273 6.076 3.093 1.00 93.81 312 ALA A O 1
ATOM 2498 N N . PRO A 1 313 ? -7.950 4.762 3.824 1.00 93.06 313 PRO A N 1
ATOM 2499 C CA . PRO A 1 313 ? -8.089 5.448 5.100 1.00 93.06 313 PRO A CA 1
ATOM 2500 C C . PRO A 1 313 ? -6.814 5.315 5.932 1.00 93.06 313 PRO A C 1
ATOM 2502 O O . PRO A 1 313 ? -6.237 4.231 6.050 1.00 93.06 313 PRO A O 1
ATOM 2505 N N . ILE A 1 314 ? -6.377 6.425 6.518 1.00 91.50 314 ILE A N 1
ATOM 2506 C CA . ILE A 1 314 ? -5.164 6.475 7.327 1.00 91.50 314 ILE A CA 1
ATOM 2507 C C . ILE A 1 314 ? -5.306 5.513 8.501 1.00 91.50 314 ILE A C 1
ATOM 2509 O O . ILE A 1 314 ? -6.321 5.490 9.190 1.00 91.50 314 ILE A O 1
ATOM 2513 N N . SER A 1 315 ? -4.259 4.734 8.737 1.00 90.25 315 SER A N 1
ATOM 2514 C CA . SER A 1 315 ? -4.142 3.875 9.908 1.00 90.25 315 SER A CA 1
ATOM 2515 C C . SER A 1 315 ? -2.754 4.074 10.510 1.00 90.25 315 SER A C 1
ATOM 2517 O O . SER A 1 315 ? -1.792 4.328 9.779 1.00 90.25 315 SER A O 1
ATOM 2519 N N . PHE A 1 316 ? -2.633 4.010 11.832 1.00 88.81 316 PHE A N 1
ATOM 2520 C CA . PHE A 1 316 ? -1.343 4.198 12.495 1.00 88.81 316 PHE A CA 1
ATOM 2521 C C . PHE A 1 316 ? -0.610 2.855 12.659 1.00 88.81 316 PHE A C 1
ATOM 2523 O O . PHE A 1 316 ? -1.176 1.937 13.245 1.00 88.81 316 PHE A O 1
ATOM 2530 N N . PRO A 1 317 ? 0.640 2.710 12.170 1.00 87.62 317 PRO A N 1
ATOM 2531 C CA . PRO A 1 317 ? 1.462 1.524 12.418 1.00 87.62 317 PRO A CA 1
ATOM 2532 C C . PRO A 1 317 ? 1.690 1.264 13.923 1.00 87.62 317 PRO A C 1
ATOM 2534 O O . PRO A 1 317 ? 1.491 2.165 14.737 1.00 87.62 317 PRO A O 1
ATOM 2537 N N . PRO A 1 318 ? 2.202 0.089 14.322 1.00 85.56 318 PRO A N 1
ATOM 2538 C CA . PRO A 1 318 ? 2.447 -1.099 13.508 1.00 85.56 318 PRO A CA 1
ATOM 2539 C C . PRO A 1 318 ? 1.142 -1.861 13.247 1.00 85.56 318 PRO A C 1
ATOM 2541 O O . PRO A 1 318 ? 0.450 -2.248 14.182 1.00 85.56 318 PRO A O 1
ATOM 2544 N N . LEU A 1 319 ? 0.820 -2.108 11.974 1.00 90.12 319 LEU A N 1
ATOM 2545 C CA . LEU A 1 319 ? -0.348 -2.906 11.598 1.00 90.12 319 LEU A CA 1
ATOM 2546 C C . LEU A 1 319 ? 0.082 -4.019 10.645 1.00 90.12 319 LEU A C 1
ATOM 2548 O O . LEU A 1 319 ? 0.553 -3.708 9.546 1.00 90.12 319 LEU A O 1
ATOM 2552 N N . PRO A 1 320 ? -0.053 -5.301 11.031 1.00 93.56 320 PRO A N 1
ATOM 2553 C CA . PRO A 1 320 ? 0.124 -6.391 10.088 1.00 93.56 320 PRO A CA 1
ATOM 2554 C C . PRO A 1 320 ? -0.941 -6.278 8.996 1.00 93.56 320 PRO A C 1
ATOM 2556 O O . PRO A 1 320 ? -2.055 -5.797 9.221 1.00 93.56 320 PRO A O 1
ATOM 2559 N N . THR A 1 321 ? -0.567 -6.666 7.787 1.00 93.38 321 THR A N 1
ATOM 2560 C CA . THR A 1 321 ? -1.416 -6.564 6.607 1.00 93.38 321 THR A CA 1
ATOM 2561 C C . THR A 1 321 ? -1.445 -7.894 5.885 1.00 93.38 321 THR A C 1
ATOM 2563 O O . THR A 1 321 ? -0.399 -8.469 5.588 1.00 93.38 321 THR A O 1
ATOM 2566 N N . ILE A 1 322 ? -2.646 -8.374 5.595 1.00 95.19 322 ILE A N 1
ATOM 2567 C CA . ILE A 1 322 ? -2.870 -9.566 4.782 1.00 95.19 322 ILE A CA 1
ATOM 2568 C C . ILE A 1 322 ? -3.523 -9.101 3.489 1.00 95.19 322 ILE A C 1
ATOM 2570 O O . ILE A 1 322 ? -4.493 -8.345 3.513 1.00 95.19 322 ILE A O 1
ATOM 2574 N N . VAL A 1 323 ? -2.971 -9.534 2.364 1.00 95.19 323 VAL A N 1
ATOM 2575 C CA . VAL A 1 323 ? -3.488 -9.220 1.036 1.00 95.19 323 VAL A CA 1
ATOM 2576 C C . VAL A 1 323 ? -4.108 -10.485 0.471 1.00 95.19 323 VAL A C 1
ATOM 2578 O O . VAL A 1 323 ? -3.420 -11.491 0.277 1.00 95.19 323 VAL A O 1
ATOM 2581 N N . LEU A 1 324 ? -5.410 -10.434 0.220 1.00 94.62 324 LEU A N 1
ATOM 2582 C CA . LEU A 1 324 ? -6.155 -11.516 -0.402 1.00 94.62 324 LEU A CA 1
ATOM 2583 C C . LEU A 1 324 ? -6.425 -11.182 -1.866 1.00 94.62 324 LEU A C 1
ATOM 2585 O O . LEU A 1 324 ? -6.717 -10.034 -2.211 1.00 94.62 324 LEU A O 1
ATOM 2589 N N . LYS A 1 325 ? -6.378 -12.205 -2.713 1.00 91.75 325 LYS A N 1
ATOM 2590 C CA . LYS A 1 325 ? -6.868 -12.134 -4.085 1.00 91.75 325 LYS A CA 1
ATOM 2591 C C . LYS A 1 325 ? -8.137 -12.965 -4.198 1.00 91.75 325 LYS A C 1
ATOM 2593 O O . LYS A 1 325 ? -8.166 -14.119 -3.764 1.00 91.75 325 LYS A O 1
ATOM 2598 N N . ARG A 1 326 ? -9.179 -12.371 -4.773 1.00 87.94 326 ARG A N 1
ATOM 2599 C CA . ARG A 1 326 ? -10.424 -13.073 -5.078 1.00 87.94 326 ARG A CA 1
ATOM 2600 C C . ARG A 1 326 ? -10.253 -13.857 -6.378 1.00 87.94 326 ARG A C 1
ATOM 2602 O O . ARG A 1 326 ? -9.834 -13.290 -7.381 1.00 87.94 326 ARG A O 1
ATOM 2609 N N . VAL A 1 327 ? -10.564 -15.147 -6.344 1.00 80.50 327 VAL A N 1
ATOM 2610 C CA . VAL A 1 327 ? -10.595 -16.036 -7.509 1.00 80.50 327 VAL A CA 1
ATOM 2611 C C . VAL A 1 327 ? -11.977 -16.686 -7.518 1.00 80.50 327 VAL A C 1
ATOM 2613 O O . VAL A 1 327 ? -12.239 -17.608 -6.751 1.00 80.50 327 VAL A O 1
ATOM 2616 N N . GLY A 1 328 ? -12.892 -16.157 -8.333 1.00 77.50 328 GLY A N 1
ATOM 2617 C CA . GLY A 1 328 ? -14.308 -16.534 -8.267 1.00 77.50 328 GLY A CA 1
ATOM 2618 C C . GLY A 1 328 ? -14.955 -16.089 -6.949 1.00 77.50 328 GLY A C 1
ATOM 2619 O O . GLY A 1 328 ? -14.841 -14.924 -6.566 1.00 77.50 328 GLY A O 1
ATOM 2620 N N . GLU A 1 329 ? -15.624 -17.009 -6.251 1.00 74.50 329 GLU A N 1
ATOM 2621 C CA . GLU A 1 329 ? -16.239 -16.738 -4.940 1.00 74.50 329 GLU A CA 1
ATOM 2622 C C . GLU A 1 329 ? -15.240 -16.817 -3.771 1.00 74.50 329 GLU A C 1
ATOM 2624 O O . GLU A 1 329 ? -15.479 -16.220 -2.718 1.00 74.50 329 GLU A O 1
ATOM 2629 N N . ASP A 1 330 ? -14.089 -17.470 -3.963 1.00 81.44 330 ASP A N 1
ATOM 2630 C CA . ASP A 1 330 ? -13.110 -17.710 -2.903 1.00 81.44 330 ASP A CA 1
ATOM 2631 C C . ASP A 1 330 ? -12.030 -16.619 -2.833 1.00 81.44 330 ASP A C 1
ATOM 2633 O O . ASP A 1 330 ? -11.591 -16.050 -3.837 1.00 81.44 330 ASP A O 1
ATOM 2637 N N . ALA A 1 331 ? -11.560 -16.331 -1.617 1.00 86.94 331 ALA A N 1
ATOM 2638 C CA . ALA A 1 331 ? -10.453 -15.412 -1.365 1.00 86.94 331 ALA A CA 1
ATOM 2639 C C . ALA A 1 331 ? -9.222 -16.187 -0.886 1.00 86.94 331 ALA A C 1
ATOM 2641 O O . ALA A 1 331 ? -9.247 -16.841 0.155 1.00 86.94 331 ALA A O 1
ATOM 2642 N N . THR A 1 332 ? -8.123 -16.082 -1.631 1.00 91.62 332 THR A N 1
ATOM 2643 C CA . THR A 1 332 ? -6.857 -16.759 -1.320 1.00 91.62 332 THR A CA 1
ATOM 2644 C C . THR A 1 332 ? -5.822 -15.763 -0.810 1.00 91.62 332 THR A C 1
ATOM 2646 O O . THR A 1 332 ? -5.801 -14.602 -1.224 1.00 91.62 332 THR A O 1
ATOM 2649 N N . VAL A 1 333 ? -4.957 -16.196 0.112 1.00 93.56 333 VAL A N 1
ATOM 2650 C CA . VAL A 1 333 ? -3.879 -15.349 0.645 1.00 93.56 333 VAL A CA 1
ATOM 2651 C C . VAL A 1 333 ? -2.790 -15.200 -0.410 1.00 93.56 333 VAL A C 1
ATOM 2653 O O . VAL A 1 333 ? -2.070 -16.149 -0.705 1.00 93.56 333 VAL A O 1
ATOM 2656 N N . ALA A 1 334 ? -2.665 -13.996 -0.960 1.00 92.75 334 ALA A N 1
ATOM 2657 C CA . ALA A 1 334 ? -1.745 -13.697 -2.050 1.00 92.75 334 ALA A CA 1
ATOM 2658 C C . ALA A 1 334 ? -0.414 -13.121 -1.538 1.00 92.75 334 ALA A C 1
ATOM 2660 O O . ALA A 1 334 ? 0.664 -13.467 -2.030 1.00 92.75 334 ALA A O 1
ATOM 2661 N N . ALA A 1 335 ? -0.469 -12.259 -0.519 1.00 94.06 335 ALA A N 1
ATOM 2662 C CA . ALA A 1 335 ? 0.713 -11.671 0.102 1.00 94.06 335 ALA A CA 1
ATOM 2663 C C . ALA A 1 335 ? 0.486 -11.351 1.585 1.00 94.06 335 ALA A C 1
ATOM 2665 O O . ALA A 1 335 ? -0.636 -11.122 2.035 1.00 94.06 335 ALA A O 1
ATOM 2666 N N . VAL A 1 336 ? 1.580 -11.306 2.342 1.00 94.81 336 VAL A N 1
ATOM 2667 C CA . VAL A 1 336 ? 1.598 -10.923 3.759 1.00 94.81 336 VAL A CA 1
ATOM 2668 C C . VAL A 1 336 ? 2.587 -9.782 3.939 1.00 94.81 336 VAL A C 1
ATOM 2670 O O . VAL A 1 336 ? 3.624 -9.722 3.277 1.00 94.81 336 VAL A O 1
ATOM 2673 N N . GLY A 1 337 ? 2.265 -8.847 4.822 1.00 93.69 337 GLY A N 1
ATOM 2674 C CA . GLY A 1 337 ? 3.052 -7.645 4.997 1.00 93.69 337 GLY A CA 1
ATOM 2675 C C . GLY A 1 337 ? 2.717 -6.862 6.251 1.00 93.69 337 GLY A C 1
ATOM 2676 O O . GLY A 1 337 ? 2.091 -7.354 7.190 1.00 93.69 337 GLY A O 1
ATOM 2677 N N . SER A 1 338 ? 3.141 -5.607 6.258 1.00 94.50 338 SER A N 1
ATOM 2678 C CA . SER A 1 338 ? 2.809 -4.646 7.301 1.00 94.50 338 SER A CA 1
ATOM 2679 C C . SER A 1 338 ? 2.717 -3.234 6.739 1.00 94.50 338 SER A C 1
ATOM 2681 O O . SER A 1 338 ? 3.374 -2.886 5.750 1.00 94.50 338 SER A O 1
ATOM 2683 N N . LEU A 1 339 ? 1.894 -2.403 7.377 1.00 93.06 339 LEU A N 1
ATOM 2684 C CA . LEU A 1 339 ? 1.836 -0.981 7.074 1.00 93.06 339 LEU A CA 1
ATOM 2685 C C . LEU A 1 339 ? 3.161 -0.332 7.471 1.00 93.06 339 LEU A C 1
ATOM 2687 O O . LEU A 1 339 ? 3.527 -0.300 8.648 1.00 93.06 339 LEU A O 1
ATOM 2691 N N . LYS A 1 340 ? 3.865 0.204 6.475 1.00 89.94 340 LYS A N 1
ATOM 2692 C CA . LYS A 1 340 ? 5.170 0.825 6.656 1.00 89.94 340 LYS A CA 1
ATOM 2693 C C . LYS A 1 340 ? 5.022 2.297 7.022 1.00 89.94 340 LYS A C 1
ATOM 2695 O O . LYS A 1 340 ? 5.503 2.729 8.068 1.00 89.94 340 LYS A O 1
ATOM 2700 N N . THR A 1 341 ? 4.375 3.064 6.150 1.00 89.00 341 THR A N 1
ATOM 2701 C CA . THR A 1 341 ? 4.233 4.521 6.270 1.00 89.00 341 THR A CA 1
ATOM 2702 C C . THR A 1 341 ? 2.982 5.026 5.574 1.00 89.00 341 THR A C 1
ATOM 2704 O O . THR A 1 341 ? 2.400 4.347 4.731 1.00 89.00 341 THR A O 1
ATOM 2707 N N . VAL A 1 342 ? 2.608 6.260 5.905 1.00 89.44 342 VAL A N 1
ATOM 2708 C CA . VAL A 1 342 ? 1.589 7.033 5.198 1.00 89.44 342 VAL A CA 1
ATOM 2709 C C . VAL A 1 342 ? 2.257 8.310 4.704 1.00 89.44 342 VAL A C 1
ATOM 2711 O O . VAL A 1 342 ? 2.548 9.193 5.512 1.00 89.44 342 VAL A O 1
ATOM 2714 N N . ASP A 1 343 ? 2.582 8.376 3.413 1.00 88.00 343 ASP A N 1
ATOM 2715 C CA . ASP A 1 343 ? 3.308 9.514 2.841 1.00 88.00 343 ASP A CA 1
ATOM 2716 C C . ASP A 1 343 ? 2.964 9.743 1.359 1.00 88.00 343 ASP A C 1
ATOM 2718 O O . ASP A 1 343 ? 3.480 9.053 0.487 1.00 88.00 343 ASP A O 1
ATOM 2722 N N . PRO A 1 344 ? 2.160 10.760 1.018 1.00 88.25 344 PRO A N 1
ATOM 2723 C CA . PRO A 1 344 ? 1.860 11.045 -0.380 1.00 88.25 344 PRO A CA 1
ATOM 2724 C C . PRO A 1 344 ? 3.065 11.551 -1.188 1.00 88.25 344 PRO A C 1
ATOM 2726 O O . PRO A 1 344 ? 2.968 11.613 -2.408 1.00 88.25 344 PRO A O 1
ATOM 2729 N N . ALA A 1 345 ? 4.185 11.915 -0.551 1.00 86.62 345 ALA A N 1
ATOM 2730 C CA . ALA A 1 345 ? 5.369 12.424 -1.241 1.00 86.62 345 ALA A CA 1
ATOM 2731 C C . ALA A 1 345 ? 6.304 11.324 -1.778 1.00 86.62 345 ALA A C 1
ATOM 2733 O O . ALA A 1 345 ? 7.287 11.646 -2.447 1.00 86.62 345 ALA A O 1
ATOM 2734 N N . ARG A 1 346 ? 6.043 10.036 -1.502 1.00 88.56 346 ARG A N 1
ATOM 2735 C CA . ARG A 1 346 ? 6.871 8.938 -2.025 1.00 88.56 346 ARG A CA 1
ATOM 2736 C C . ARG A 1 346 ? 6.710 8.824 -3.543 1.00 88.56 346 ARG A C 1
ATOM 2738 O O . ARG A 1 346 ? 5.634 8.502 -4.039 1.00 88.56 346 ARG A O 1
ATOM 2745 N N . ILE A 1 347 ? 7.809 9.007 -4.273 1.00 90.38 347 ILE A N 1
ATOM 2746 C CA . ILE A 1 347 ? 7.821 8.960 -5.738 1.00 90.38 347 ILE A CA 1
ATOM 2747 C C . ILE A 1 347 ? 7.985 7.513 -6.221 1.00 90.38 347 ILE A C 1
ATOM 2749 O O . ILE A 1 347 ? 8.902 6.799 -5.794 1.00 90.38 347 ILE A O 1
ATOM 2753 N N . ILE A 1 348 ? 7.123 7.101 -7.154 1.00 93.06 348 ILE A N 1
ATOM 2754 C CA . ILE A 1 348 ? 7.174 5.808 -7.847 1.00 93.06 348 ILE A CA 1
ATOM 2755 C C . ILE A 1 348 ? 7.295 6.073 -9.349 1.00 93.06 348 ILE A C 1
ATOM 2757 O O . ILE A 1 348 ? 6.444 6.744 -9.925 1.00 93.06 348 ILE A O 1
ATOM 2761 N N . LEU A 1 349 ? 8.349 5.553 -9.980 1.00 92.69 349 LEU A N 1
ATOM 2762 C CA . LEU A 1 349 ? 8.668 5.801 -11.387 1.00 92.69 349 LEU A CA 1
ATOM 2763 C C . LEU A 1 349 ? 8.584 4.520 -12.211 1.00 92.69 349 LEU A C 1
ATOM 2765 O O . LEU A 1 349 ? 9.270 3.539 -11.913 1.00 92.69 349 LEU A O 1
ATOM 2769 N N . LYS A 1 350 ? 7.793 4.551 -13.285 1.00 92.94 350 LYS A N 1
ATOM 2770 C CA . LYS A 1 350 ? 7.795 3.512 -14.319 1.00 92.94 350 LYS A CA 1
ATOM 2771 C C . LYS A 1 350 ? 9.030 3.686 -15.204 1.00 92.94 350 LYS A C 1
ATOM 2773 O O . LYS A 1 350 ? 9.272 4.772 -15.725 1.00 92.94 350 LYS A O 1
ATOM 2778 N N . ARG A 1 351 ? 9.808 2.615 -15.361 1.00 92.31 351 ARG A N 1
ATOM 2779 C CA . ARG A 1 351 ? 10.955 2.558 -16.272 1.00 92.31 351 ARG A CA 1
ATOM 2780 C C . ARG A 1 351 ? 10.525 1.888 -17.574 1.00 92.31 351 ARG A C 1
ATOM 2782 O O . ARG A 1 351 ? 9.698 0.985 -17.542 1.00 92.31 351 ARG A O 1
ATOM 2789 N N . VAL A 1 352 ? 11.093 2.340 -18.686 1.00 91.56 352 VAL A N 1
ATOM 2790 C CA . VAL A 1 352 ? 10.993 1.689 -19.995 1.00 91.56 352 VAL A CA 1
ATOM 2791 C C . VAL A 1 352 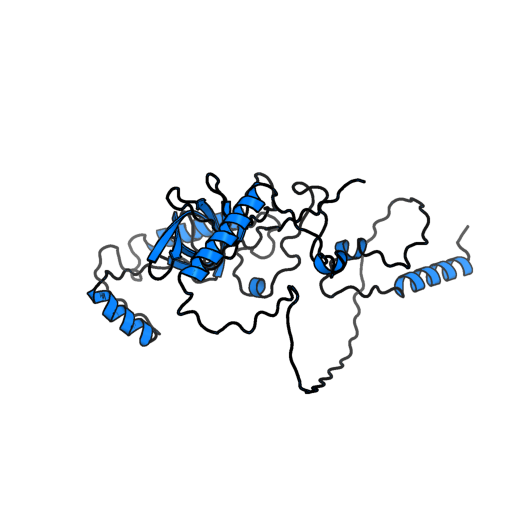? 12.396 1.626 -20.587 1.00 91.56 352 VAL A C 1
ATOM 2793 O O . VAL A 1 352 ? 13.148 2.597 -20.483 1.00 91.56 352 VAL A O 1
ATOM 2796 N N . ILE A 1 353 ? 12.749 0.481 -21.161 1.00 91.75 353 ILE A N 1
ATOM 2797 C CA . ILE A 1 353 ? 13.998 0.245 -21.880 1.00 91.75 353 ILE A CA 1
ATOM 2798 C C . ILE A 1 353 ? 13.642 0.016 -23.347 1.00 91.75 353 ILE A C 1
ATOM 2800 O O . ILE A 1 353 ? 12.839 -0.859 -23.659 1.00 91.75 353 ILE A O 1
ATOM 2804 N N . LEU A 1 354 ? 14.231 0.825 -24.228 1.00 90.50 354 LEU A N 1
ATOM 2805 C CA . LEU A 1 354 ? 14.123 0.656 -25.674 1.00 90.50 354 LEU A CA 1
ATOM 2806 C C . LEU A 1 354 ? 15.378 -0.062 -26.160 1.00 90.50 354 LEU A C 1
ATOM 2808 O O . LEU A 1 354 ? 16.493 0.427 -25.961 1.00 90.50 354 LEU A O 1
ATOM 2812 N N . THR A 1 355 ? 15.195 -1.224 -26.770 1.00 87.69 355 THR A N 1
ATOM 2813 C CA . THR A 1 355 ? 16.277 -2.044 -27.310 1.00 87.69 355 THR A CA 1
ATOM 2814 C C . THR A 1 355 ? 16.518 -1.710 -28.776 1.00 87.69 355 THR A C 1
ATOM 2816 O O . THR A 1 355 ? 15.583 -1.525 -29.551 1.00 87.69 355 THR A O 1
ATOM 2819 N N . GLY A 1 356 ? 17.788 -1.638 -29.170 1.00 87.75 356 GLY A N 1
ATOM 2820 C CA . GLY A 1 356 ? 18.193 -1.416 -30.555 1.00 87.75 356 GLY A CA 1
ATOM 2821 C C . GLY A 1 356 ? 19.324 -2.361 -30.933 1.00 87.75 356 GLY A C 1
ATOM 2822 O O . GLY A 1 356 ? 20.265 -2.546 -30.160 1.00 87.75 356 GLY A O 1
ATOM 2823 N N . TYR A 1 357 ? 19.236 -2.961 -32.118 1.00 86.50 357 TYR A N 1
ATOM 2824 C CA . TYR A 1 357 ? 20.306 -3.792 -32.659 1.00 86.50 357 TYR A CA 1
ATOM 2825 C C . TYR A 1 357 ? 21.336 -2.914 -33.377 1.00 86.50 357 TYR A C 1
ATOM 2827 O O . TYR A 1 357 ? 20.976 -2.085 -34.214 1.00 86.50 357 TYR A O 1
ATOM 2835 N N . ARG A 1 358 ? 22.623 -3.090 -33.059 1.00 81.56 358 ARG A N 1
ATOM 2836 C CA . ARG A 1 358 ? 23.709 -2.430 -33.790 1.00 81.56 358 ARG A CA 1
ATOM 2837 C C . ARG A 1 358 ? 24.032 -3.260 -35.030 1.00 81.56 358 ARG A C 1
ATOM 2839 O O . ARG A 1 358 ? 24.575 -4.353 -34.891 1.00 81.56 358 ARG A O 1
ATOM 2846 N N . LEU A 1 359 ? 23.679 -2.729 -36.197 1.00 72.12 359 LEU A N 1
ATOM 2847 C CA . LEU A 1 359 ? 24.031 -3.296 -37.500 1.00 72.12 359 LEU A CA 1
ATOM 2848 C C . LEU A 1 359 ? 25.500 -3.050 -37.859 1.00 72.12 359 LEU A C 1
ATOM 2850 O O . LEU A 1 359 ? 26.049 -1.998 -37.444 1.00 72.12 359 LEU A O 1
#

pLDDT: mean 73.96, std 22.43, range [25.11, 95.81]